Protein AF-A0A835LRR3-F1 (afdb_monomer_lite)

pLDDT: mean 77.36, std 17.39, range [24.78, 95.75]

Radius of gyration: 21.15 Å; chains: 1; bounding box: 46×36×64 Å

InterPro domains:
  IPR027443 Isopenicillin N synthase-like superfamily [G3DSA:2.60.120.330] (25-99)
  IPR027443 Isopenicillin N synthase-like superfamily [G3DSA:2.60.120.330] (100-207)
  IPR044861 Isopenicillin N synthase-like, Fe(2+) 2OG dioxygenase domain [PF03171] (171-201)

Structure (mmCIF, N/CA/C/O backbone):
data_AF-A0A835LRR3-F1
#
_entry.id   AF-A0A835LRR3-F1
#
loop_
_atom_site.group_PDB
_atom_site.id
_atom_site.type_symbol
_atom_site.label_atom_id
_atom_site.label_alt_id
_atom_site.label_comp_id
_atom_site.label_asym_id
_atom_site.label_entity_id
_atom_site.label_seq_id
_atom_site.pdbx_PDB_ins_code
_atom_site.Cartn_x
_atom_site.Cartn_y
_atom_site.Cartn_z
_atom_site.occupancy
_atom_site.B_iso_or_equiv
_atom_site.auth_seq_id
_atom_site.auth_comp_id
_atom_site.auth_asym_id
_atom_site.auth_atom_id
_atom_site.pdbx_PDB_model_num
ATOM 1 N N . MET A 1 1 ? -2.389 -13.233 -34.057 1.00 35.94 1 MET A N 1
ATOM 2 C CA . MET A 1 1 ? -1.226 -13.052 -34.948 1.00 35.94 1 MET A CA 1
ATOM 3 C C . MET A 1 1 ? -1.265 -11.624 -35.459 1.00 35.94 1 MET A C 1
ATOM 5 O O . MET A 1 1 ? -1.936 -11.348 -36.441 1.00 35.94 1 MET A O 1
ATOM 9 N N . VAL A 1 2 ? -0.644 -10.709 -34.718 1.00 24.78 2 VAL A N 1
ATOM 10 C CA . VAL A 1 2 ? -0.430 -9.319 -35.130 1.00 24.78 2 VAL A CA 1
ATOM 11 C C . VAL A 1 2 ? 0.984 -8.958 -34.696 1.00 24.78 2 VAL A C 1
ATOM 13 O O . VAL A 1 2 ? 1.462 -9.397 -33.654 1.00 24.78 2 VAL A O 1
ATOM 16 N N . ILE A 1 3 ? 1.644 -8.283 -35.618 1.00 30.12 3 ILE A N 1
ATOM 17 C CA . ILE A 1 3 ? 3.077 -8.191 -35.837 1.00 30.12 3 ILE A CA 1
ATOM 18 C C . ILE A 1 3 ? 3.743 -7.306 -34.779 1.00 30.12 3 ILE A C 1
ATOM 20 O O . ILE A 1 3 ? 3.240 -6.238 -34.438 1.00 30.12 3 ILE A O 1
ATOM 24 N N . THR A 1 4 ? 4.892 -7.773 -34.298 1.00 35.00 4 THR A N 1
ATOM 25 C CA . THR A 1 4 ? 5.870 -7.044 -33.487 1.00 35.00 4 THR A CA 1
ATOM 26 C C . THR A 1 4 ? 6.201 -5.690 -34.115 1.00 35.00 4 THR A C 1
ATOM 28 O O . THR A 1 4 ? 6.709 -5.638 -35.235 1.00 35.00 4 THR A O 1
ATOM 31 N N . LYS A 1 5 ? 5.974 -4.598 -33.384 1.00 32.81 5 LYS A N 1
ATOM 32 C CA . LYS A 1 5 ? 6.766 -3.378 -33.557 1.00 32.81 5 LYS A CA 1
ATOM 33 C C . LYS A 1 5 ? 7.745 -3.316 -32.396 1.00 32.81 5 LYS A C 1
ATOM 35 O O . LYS A 1 5 ? 7.329 -3.402 -31.244 1.00 32.81 5 LYS A O 1
ATOM 40 N N . GLU A 1 6 ? 9.027 -3.255 -32.737 1.00 32.97 6 GLU A N 1
ATOM 41 C CA . GLU A 1 6 ? 10.126 -3.015 -31.808 1.00 32.97 6 GLU A CA 1
ATOM 42 C C . GLU A 1 6 ? 9.782 -1.852 -30.879 1.00 32.97 6 GLU A C 1
ATOM 44 O O . GLU A 1 6 ? 9.379 -0.774 -31.325 1.00 32.97 6 GLU A O 1
ATOM 49 N N . ALA A 1 7 ? 9.943 -2.089 -29.579 1.00 38.28 7 ALA A N 1
ATOM 50 C CA . ALA A 1 7 ? 10.005 -1.015 -28.612 1.00 38.28 7 ALA A CA 1
ATOM 51 C C . ALA A 1 7 ? 11.241 -0.174 -28.947 1.00 38.28 7 ALA A C 1
ATOM 53 O O . ALA A 1 7 ? 12.363 -0.682 -28.960 1.00 38.28 7 ALA A O 1
ATOM 54 N N . ALA A 1 8 ? 11.027 1.102 -29.259 1.00 39.34 8 ALA A N 1
ATOM 55 C CA . ALA A 1 8 ? 12.116 2.046 -29.417 1.00 39.34 8 ALA A CA 1
ATOM 56 C C . ALA A 1 8 ? 12.855 2.154 -28.077 1.00 39.34 8 ALA A C 1
ATOM 58 O O . ALA A 1 8 ? 12.292 2.606 -27.081 1.00 39.34 8 ALA A O 1
ATOM 59 N N . VAL A 1 9 ? 14.109 1.710 -28.062 1.00 41.62 9 VAL A N 1
ATOM 60 C CA . VAL A 1 9 ? 15.047 1.937 -26.964 1.00 41.62 9 VAL A CA 1
ATOM 61 C C . VAL A 1 9 ? 15.521 3.389 -27.074 1.00 41.62 9 VAL A C 1
ATOM 63 O O . VAL A 1 9 ? 16.146 3.729 -28.081 1.00 41.62 9 VAL A O 1
ATOM 66 N N . PRO A 1 10 ? 15.272 4.269 -26.089 1.00 42.25 10 PRO A N 1
ATOM 67 C CA . PRO A 1 10 ? 15.870 5.595 -26.100 1.00 42.25 10 PRO A CA 1
ATOM 68 C C . PRO A 1 10 ? 17.352 5.452 -25.731 1.00 42.25 10 PRO A C 1
ATOM 70 O O . PRO A 1 10 ? 17.698 5.225 -24.572 1.00 42.25 10 PRO A O 1
ATOM 73 N N . SER A 1 11 ? 18.241 5.542 -26.722 1.00 43.22 11 SER A N 1
ATOM 74 C CA . SER A 1 11 ? 19.688 5.560 -26.505 1.00 43.22 11 SER A CA 1
ATOM 75 C C . SER A 1 11 ? 20.260 6.981 -26.533 1.00 43.22 11 SER A C 1
ATOM 77 O O . SER A 1 11 ? 20.087 7.712 -27.504 1.00 43.22 11 SER A O 1
ATOM 79 N N . SER A 1 12 ? 21.063 7.262 -25.502 1.00 49.53 12 SER A N 1
ATOM 80 C CA . SER A 1 12 ? 22.186 8.212 -25.396 1.00 49.53 12 SER A CA 1
ATOM 81 C C . SER A 1 12 ? 21.946 9.728 -25.236 1.00 49.53 12 SER A C 1
ATOM 83 O O . SER A 1 12 ? 21.494 10.418 -26.137 1.00 49.53 12 SER A O 1
ATOM 85 N N . ILE A 1 13 ? 22.402 10.206 -24.065 1.00 53.66 13 ILE A N 1
ATOM 86 C CA . ILE A 1 13 ? 23.134 11.452 -23.751 1.00 53.66 13 ILE A CA 1
ATOM 87 C C . ILE A 1 13 ? 22.668 12.728 -24.479 1.00 53.66 13 ILE A C 1
ATOM 89 O O . ILE A 1 13 ? 23.205 13.096 -25.518 1.00 53.66 13 ILE A O 1
ATOM 93 N N . SER A 1 14 ? 21.779 13.486 -23.829 1.00 37.78 14 SER A N 1
ATOM 94 C CA . SER A 1 14 ? 21.612 14.928 -24.056 1.00 37.78 14 SER A CA 1
ATOM 95 C C . SER A 1 14 ? 22.127 15.728 -22.851 1.00 37.78 14 SER A C 1
ATOM 97 O O . SER A 1 14 ? 22.005 15.298 -21.694 1.00 37.78 14 SER A O 1
ATOM 99 N N . SER A 1 15 ? 22.754 16.867 -23.152 1.00 41.09 15 SER A N 1
ATOM 100 C CA . SER A 1 15 ? 23.235 17.892 -22.219 1.00 41.09 15 SER A CA 1
ATOM 101 C C . SER A 1 15 ? 22.153 18.329 -21.220 1.00 41.09 15 SER A C 1
ATOM 103 O O . SER A 1 15 ? 20.962 18.213 -21.498 1.00 41.09 15 SER A O 1
ATOM 105 N N . GLU A 1 16 ? 22.557 18.880 -20.067 1.00 53.88 16 GLU A N 1
ATOM 106 C CA . GLU A 1 16 ? 21.665 19.363 -18.986 1.00 53.88 16 GLU A CA 1
ATOM 107 C C . GLU A 1 16 ? 20.551 20.339 -19.428 1.00 53.88 16 GLU A C 1
ATOM 109 O O . GLU A 1 16 ? 19.632 20.595 -18.657 1.00 53.88 16 GLU A O 1
ATOM 114 N N . SER A 1 17 ? 20.587 20.865 -20.655 1.00 52.88 17 SER A N 1
ATOM 115 C CA . SER A 1 17 ? 19.641 21.859 -21.166 1.00 52.88 17 SER A CA 1
ATOM 116 C C . SER A 1 17 ? 18.434 21.313 -21.942 1.00 52.88 17 SER A C 1
ATOM 118 O O . SER A 1 17 ? 17.608 22.125 -22.341 1.00 52.88 17 SER A O 1
ATOM 120 N N . ASP A 1 18 ? 18.315 19.999 -22.181 1.00 62.06 18 ASP A N 1
ATOM 121 C CA . ASP A 1 18 ? 17.236 19.439 -23.032 1.00 62.06 18 ASP A CA 1
ATOM 122 C C . ASP A 1 18 ? 16.525 18.211 -22.426 1.00 62.06 18 ASP A C 1
ATOM 124 O O . ASP A 1 18 ? 15.851 17.437 -23.101 1.00 62.06 18 ASP A O 1
ATOM 128 N N . TYR A 1 19 ? 16.690 17.977 -21.121 1.00 78.75 19 TYR A N 1
ATOM 129 C CA . TYR A 1 19 ? 15.954 16.913 -20.440 1.00 78.75 19 TYR A CA 1
ATOM 130 C C . TYR A 1 19 ? 14.537 17.377 -20.084 1.00 78.75 19 TYR A C 1
ATOM 132 O O . TYR A 1 19 ? 14.321 18.048 -19.070 1.00 78.75 19 TYR A O 1
ATOM 140 N N . ASN A 1 20 ? 13.555 16.973 -20.892 1.00 86.25 20 ASN A N 1
ATOM 141 C CA . ASN A 1 20 ? 12.147 17.209 -20.599 1.00 86.25 20 ASN A CA 1
ATOM 142 C C . ASN A 1 20 ? 11.521 16.027 -19.839 1.00 86.25 20 ASN A C 1
ATOM 144 O O . ASN A 1 20 ? 10.988 15.079 -20.416 1.00 86.25 20 ASN A O 1
ATOM 148 N N . ARG A 1 21 ? 11.540 16.116 -18.505 1.00 87.25 21 ARG A N 1
ATOM 149 C CA . ARG A 1 21 ? 10.944 15.107 -17.612 1.00 87.25 21 ARG A CA 1
ATOM 150 C C . ARG A 1 21 ? 9.467 14.819 -17.915 1.00 87.25 21 ARG A C 1
ATOM 152 O O . ARG A 1 21 ? 9.014 13.693 -17.715 1.00 87.25 21 ARG A O 1
ATOM 159 N N . VAL A 1 22 ? 8.706 15.839 -18.314 1.00 88.31 22 VAL A N 1
ATOM 160 C CA . VAL A 1 22 ? 7.261 15.713 -18.556 1.00 88.31 22 VAL A CA 1
ATOM 161 C C . VAL A 1 22 ? 7.007 14.846 -19.785 1.00 88.31 22 VAL A C 1
ATOM 163 O O . VAL A 1 22 ? 6.135 13.983 -19.751 1.00 88.31 22 VAL A O 1
ATOM 166 N N . GLU A 1 23 ? 7.798 15.031 -20.839 1.00 90.12 23 GLU A N 1
ATOM 167 C CA . GLU A 1 23 ? 7.714 14.215 -22.051 1.00 90.12 23 GLU A CA 1
ATOM 168 C C . GLU A 1 23 ? 8.121 12.763 -21.792 1.00 90.12 23 GLU A C 1
ATOM 170 O O . GLU A 1 23 ? 7.423 11.858 -22.240 1.00 90.12 23 GLU A O 1
ATOM 175 N N . GLU A 1 24 ? 9.182 12.523 -21.011 1.00 90.50 24 GLU A N 1
ATOM 176 C CA . GLU A 1 24 ? 9.606 11.160 -20.657 1.00 90.50 24 GLU A CA 1
ATOM 177 C C . GLU A 1 24 ? 8.526 10.419 -19.845 1.00 90.50 24 GLU A C 1
ATOM 179 O O . GLU A 1 24 ? 8.185 9.279 -20.163 1.00 90.50 24 GLU A O 1
ATOM 184 N N . LEU A 1 25 ? 7.926 11.079 -18.843 1.00 87.81 25 LEU A N 1
ATOM 185 C CA . LEU A 1 25 ? 6.810 10.514 -18.071 1.00 87.81 25 LEU A CA 1
ATOM 186 C C . LEU A 1 25 ? 5.602 10.206 -18.951 1.00 87.81 25 LEU A C 1
ATOM 188 O O . LEU A 1 25 ? 4.969 9.165 -18.785 1.00 87.81 25 LEU A O 1
ATOM 192 N N . LYS A 1 26 ? 5.280 11.116 -19.872 1.00 90.38 26 LYS A N 1
ATOM 193 C CA . LYS A 1 26 ? 4.165 10.947 -20.797 1.00 90.38 26 LYS A CA 1
ATOM 194 C C . LYS A 1 26 ? 4.400 9.752 -21.721 1.00 90.38 26 LYS A C 1
ATOM 196 O O . LYS A 1 26 ? 3.525 8.902 -21.825 1.00 90.38 26 LYS A O 1
ATOM 201 N N . ALA A 1 27 ? 5.586 9.645 -22.320 1.00 91.00 27 ALA A N 1
ATOM 202 C CA . ALA A 1 27 ? 5.947 8.520 -23.180 1.00 91.00 27 ALA A CA 1
ATOM 203 C C . ALA A 1 27 ? 5.905 7.181 -22.423 1.00 91.00 27 ALA A C 1
ATOM 205 O O . ALA A 1 27 ? 5.423 6.177 -22.948 1.00 91.00 27 ALA A O 1
ATOM 206 N N . PHE A 1 28 ? 6.369 7.166 -21.171 1.00 91.56 28 PHE A N 1
ATOM 207 C CA . PHE A 1 28 ? 6.297 5.986 -20.314 1.00 91.56 28 PHE A CA 1
ATOM 208 C C . PHE A 1 28 ? 4.855 5.579 -19.992 1.00 91.56 28 PHE A C 1
ATOM 210 O O . PHE A 1 28 ? 4.515 4.399 -20.110 1.00 91.56 28 PHE A O 1
ATOM 217 N N . ASP A 1 29 ? 4.000 6.537 -19.619 1.00 88.25 29 ASP A N 1
ATOM 218 C CA . ASP A 1 29 ? 2.590 6.256 -19.351 1.00 88.25 29 ASP A CA 1
ATOM 219 C C . ASP A 1 29 ? 1.864 5.765 -20.611 1.00 88.25 29 ASP A C 1
ATOM 221 O O . ASP A 1 29 ? 1.133 4.778 -20.548 1.00 88.25 29 ASP A O 1
ATOM 225 N N . GLU A 1 30 ? 2.108 6.383 -21.769 1.00 92.00 30 GLU A N 1
ATOM 226 C CA . GLU A 1 30 ? 1.513 5.991 -23.055 1.00 92.00 30 GLU A CA 1
ATOM 227 C C . GLU A 1 30 ? 1.915 4.576 -23.493 1.00 92.00 30 GLU A C 1
ATOM 229 O O . GLU A 1 30 ? 1.103 3.865 -24.084 1.00 92.00 30 GLU A O 1
ATOM 234 N N . AL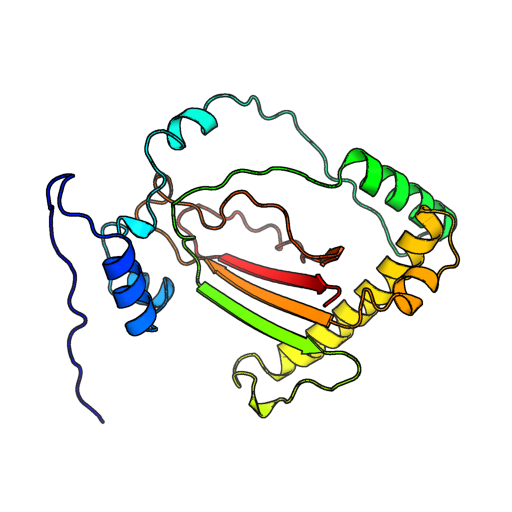A A 1 31 ? 3.129 4.128 -23.160 1.00 91.69 31 ALA A N 1
ATOM 235 C CA . ALA A 1 31 ? 3.585 2.775 -23.469 1.00 91.69 31 ALA A CA 1
ATOM 236 C C . ALA A 1 31 ? 2.827 1.686 -22.687 1.00 91.69 31 ALA A C 1
ATOM 238 O O . ALA A 1 31 ? 2.810 0.533 -23.119 1.00 91.69 31 ALA A O 1
ATOM 239 N N . LYS A 1 32 ? 2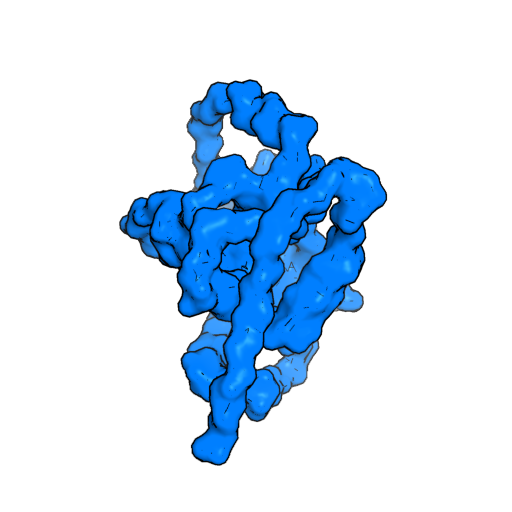.239 2.025 -21.526 1.00 89.31 32 LYS A N 1
ATOM 240 C CA . LYS A 1 32 ? 1.496 1.110 -20.630 1.00 89.31 32 LYS A CA 1
ATOM 241 C C . LYS A 1 32 ? 2.249 -0.183 -20.262 1.00 89.31 32 LYS A C 1
ATOM 243 O O . LYS A 1 32 ? 1.643 -1.161 -19.833 1.00 89.31 32 LYS A O 1
ATOM 248 N N . ALA A 1 33 ? 3.575 -0.184 -20.402 1.00 89.75 33 ALA A N 1
ATOM 249 C CA . ALA A 1 33 ? 4.428 -1.349 -20.181 1.00 89.75 33 ALA A CA 1
ATOM 250 C C . ALA A 1 33 ? 4.796 -1.546 -18.699 1.00 89.75 33 ALA A C 1
ATOM 252 O O . ALA A 1 33 ? 5.104 -2.661 -18.274 1.00 89.75 33 ALA A O 1
ATOM 253 N N . GLY A 1 34 ? 4.769 -0.463 -17.915 1.00 92.25 34 GLY A N 1
ATOM 254 C CA . GLY A 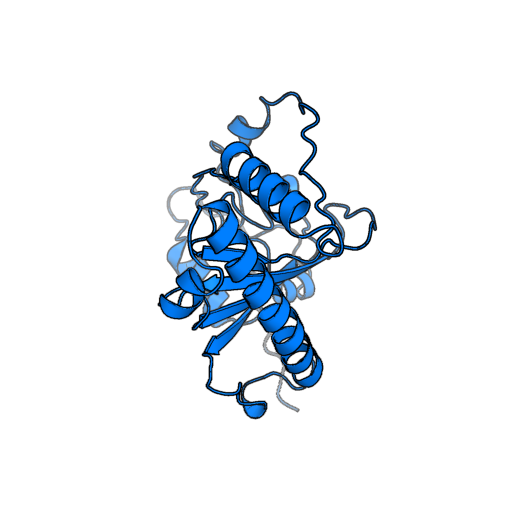1 34 ? 5.241 -0.458 -16.533 1.00 92.25 34 GLY A CA 1
ATOM 255 C C . GLY A 1 34 ? 6.756 -0.657 -16.415 1.00 92.25 34 GLY A C 1
ATOM 256 O O . GLY A 1 34 ? 7.479 -0.835 -17.397 1.00 92.25 34 GLY A O 1
ATOM 257 N N . VAL A 1 35 ? 7.252 -0.646 -15.182 1.00 93.12 35 VAL A N 1
ATOM 258 C CA . VAL A 1 35 ? 8.655 -0.907 -14.846 1.00 93.12 35 VAL A CA 1
ATOM 259 C C . VAL A 1 35 ? 9.022 -2.353 -15.177 1.00 93.12 35 VAL A C 1
ATOM 261 O O . VAL A 1 35 ? 10.119 -2.605 -15.672 1.00 93.12 35 VAL A O 1
ATOM 264 N N . LYS A 1 36 ? 8.110 -3.319 -14.988 1.00 92.38 36 LYS A N 1
ATOM 265 C CA . LYS A 1 36 ? 8.348 -4.704 -15.416 1.00 92.38 36 LYS A CA 1
ATOM 266 C C . LYS A 1 36 ? 8.576 -4.804 -16.923 1.00 92.38 36 LYS A C 1
ATOM 268 O O . LYS A 1 36 ? 9.495 -5.508 -17.325 1.00 92.38 36 LYS A O 1
ATOM 273 N N . GLY A 1 37 ? 7.810 -4.078 -17.737 1.00 92.62 37 GLY A N 1
ATOM 274 C CA . GLY A 1 37 ? 8.027 -4.035 -19.182 1.00 92.62 37 GLY A CA 1
ATOM 275 C C . GLY A 1 37 ? 9.393 -3.457 -19.566 1.00 92.62 37 GLY A C 1
ATOM 276 O O . GLY A 1 37 ? 10.043 -3.994 -20.458 1.00 92.62 37 GLY A O 1
ATOM 277 N N . LEU A 1 38 ? 9.872 -2.430 -18.850 1.00 92.44 38 LEU A N 1
ATOM 278 C CA . LEU A 1 38 ? 11.228 -1.884 -19.038 1.00 92.44 38 LEU A CA 1
ATOM 279 C C . LEU A 1 38 ? 12.327 -2.892 -18.677 1.00 92.44 38 LEU A C 1
ATOM 281 O O . LEU A 1 38 ? 13.358 -2.968 -19.341 1.00 92.44 38 LEU A O 1
ATOM 285 N N . VAL A 1 39 ? 12.128 -3.676 -17.618 1.00 91.38 39 VAL A N 1
ATOM 286 C CA . VAL A 1 39 ? 13.078 -4.736 -17.248 1.00 91.38 39 VAL A CA 1
ATOM 287 C C . VAL A 1 39 ? 13.071 -5.855 -18.289 1.00 91.38 39 VAL A C 1
ATOM 289 O O . VAL A 1 39 ? 14.132 -6.335 -18.682 1.00 91.38 39 VAL A O 1
ATOM 292 N N . ASP A 1 40 ? 11.893 -6.236 -18.781 1.00 92.44 40 ASP A N 1
ATOM 293 C CA . ASP A 1 40 ? 11.739 -7.289 -19.789 1.00 92.44 40 ASP A CA 1
ATOM 294 C C . ASP A 1 40 ? 12.335 -6.912 -21.150 1.00 92.44 40 ASP A C 1
ATOM 296 O O . ASP A 1 40 ? 12.724 -7.801 -21.906 1.00 92.44 40 ASP A O 1
ATOM 300 N N . SER A 1 41 ? 12.473 -5.616 -21.454 1.00 91.81 41 SER A N 1
ATOM 301 C CA . SER A 1 41 ? 13.188 -5.155 -22.650 1.00 91.81 41 SER A CA 1
ATOM 302 C C . SER A 1 41 ? 14.714 -5.263 -22.532 1.00 91.81 41 SER A C 1
ATOM 304 O O . SER A 1 41 ? 15.417 -4.930 -23.483 1.00 91.81 41 SER A O 1
ATOM 306 N N . GLY A 1 42 ? 15.242 -5.703 -21.384 1.00 91.19 42 GLY A N 1
ATOM 307 C CA . GLY A 1 42 ? 16.675 -5.911 -21.170 1.00 91.19 42 GLY A CA 1
ATOM 308 C C . GLY A 1 42 ? 17.468 -4.619 -20.980 1.00 91.19 42 GLY A C 1
ATOM 309 O O . GLY A 1 42 ? 18.607 -4.534 -21.440 1.00 91.19 42 GLY A O 1
ATOM 310 N N . LEU A 1 43 ? 16.878 -3.598 -20.344 1.00 88.81 43 LEU A N 1
ATOM 311 C CA . LEU A 1 43 ? 17.564 -2.319 -20.170 1.00 88.81 43 LEU A CA 1
ATOM 312 C C . LEU A 1 43 ? 18.838 -2.455 -19.320 1.00 88.81 43 LEU A C 1
ATOM 314 O O . LEU A 1 43 ? 18.843 -3.107 -18.277 1.00 88.81 43 LEU A O 1
ATOM 318 N N . ALA A 1 44 ? 19.912 -1.804 -19.768 1.00 87.81 44 ALA A N 1
ATOM 319 C CA . ALA A 1 44 ? 21.186 -1.782 -19.052 1.00 87.81 44 ALA A CA 1
ATOM 320 C C . ALA A 1 44 ? 21.263 -0.655 -18.010 1.00 87.81 44 ALA A C 1
ATOM 322 O O . ALA A 1 44 ? 21.862 -0.856 -16.961 1.00 87.81 44 ALA A O 1
ATOM 323 N N . ASN A 1 45 ? 20.644 0.498 -18.293 1.00 91.88 45 ASN A N 1
ATOM 324 C CA . ASN A 1 45 ? 20.652 1.677 -17.421 1.00 91.88 45 ASN A CA 1
ATOM 325 C C . ASN A 1 45 ? 19.228 2.190 -17.209 1.00 91.88 45 ASN A C 1
ATOM 327 O O . ASN A 1 45 ? 18.430 2.156 -18.147 1.00 91.88 45 ASN A O 1
ATOM 331 N N . ILE A 1 46 ? 18.919 2.701 -16.019 1.00 91.88 46 ILE A N 1
ATOM 332 C CA . ILE A 1 46 ? 17.593 3.221 -15.685 1.00 91.88 46 ILE A CA 1
ATOM 333 C C . ILE A 1 46 ? 17.321 4.586 -16.347 1.00 91.88 46 ILE A C 1
ATOM 335 O O . ILE A 1 46 ? 18.219 5.425 -16.440 1.00 91.88 46 ILE A O 1
ATOM 339 N N . PRO A 1 47 ? 16.078 4.858 -16.794 1.00 92.19 47 PRO A N 1
ATOM 340 C CA . PRO A 1 47 ? 15.680 6.176 -17.283 1.00 92.19 47 PRO A CA 1
ATOM 341 C C . PRO A 1 47 ? 15.878 7.280 -16.238 1.00 92.19 47 PRO A C 1
ATOM 343 O O . PRO A 1 47 ? 15.671 7.061 -15.038 1.00 92.19 47 PRO A O 1
ATOM 346 N N . LYS A 1 48 ? 16.201 8.497 -16.698 1.00 91.69 48 LYS A N 1
ATOM 347 C CA . LYS A 1 48 ? 16.514 9.645 -15.826 1.00 91.69 48 LYS A CA 1
ATOM 348 C C . LYS A 1 48 ? 15.359 9.985 -14.881 1.00 91.69 48 LYS A C 1
ATOM 350 O O . LYS A 1 48 ? 15.605 10.413 -13.756 1.00 91.69 48 LYS A O 1
ATOM 355 N N . MET A 1 49 ? 14.108 9.754 -15.285 1.00 91.12 49 MET A N 1
ATOM 356 C CA . MET A 1 49 ? 12.940 9.940 -14.420 1.00 91.12 49 MET A CA 1
ATOM 357 C C . MET A 1 49 ? 12.940 9.122 -13.124 1.00 91.12 49 MET A C 1
ATOM 359 O O . MET A 1 49 ? 12.265 9.533 -12.180 1.00 91.12 49 MET A O 1
ATOM 363 N N . PHE A 1 50 ? 13.654 7.995 -13.063 1.00 90.56 50 PHE A N 1
ATOM 364 C CA . PHE A 1 50 ? 13.753 7.144 -11.870 1.00 90.56 50 PHE A CA 1
ATOM 365 C C . PHE A 1 50 ? 14.995 7.433 -11.021 1.00 90.56 50 PHE A C 1
ATOM 367 O O . PHE A 1 50 ? 15.129 6.865 -9.935 1.00 90.56 50 PHE A O 1
ATOM 374 N N . MET A 1 51 ? 15.898 8.294 -11.501 1.00 90.69 51 MET A N 1
ATOM 375 C CA . MET A 1 51 ? 17.139 8.610 -10.805 1.00 90.69 51 MET A CA 1
ATOM 376 C C . MET A 1 51 ? 16.895 9.600 -9.663 1.00 90.69 51 MET A C 1
ATOM 378 O O . MET A 1 51 ? 16.296 10.660 -9.860 1.00 90.69 51 MET A O 1
ATOM 382 N N . ILE A 1 52 ? 17.400 9.275 -8.473 1.00 87.06 52 ILE A N 1
ATOM 383 C CA . ILE A 1 52 ? 17.418 10.169 -7.315 1.00 87.06 52 ILE A CA 1
ATOM 384 C C . ILE A 1 52 ? 18.325 11.368 -7.642 1.00 87.06 52 ILE A C 1
ATOM 386 O O . ILE A 1 52 ? 19.490 11.173 -8.002 1.00 87.06 52 ILE A O 1
ATOM 390 N N . PRO A 1 53 ? 17.840 12.613 -7.498 1.00 82.69 53 PRO A N 1
ATOM 391 C CA . PRO A 1 53 ? 18.664 13.803 -7.669 1.00 82.69 53 PRO A CA 1
ATOM 392 C C . PRO A 1 53 ? 19.927 13.791 -6.788 1.00 82.69 53 PRO A C 1
ATOM 394 O O . PRO A 1 53 ? 19.897 13.415 -5.615 1.00 82.69 53 PRO A O 1
ATOM 397 N N . ALA A 1 54 ? 21.060 14.249 -7.329 1.00 79.62 54 ALA A N 1
ATOM 398 C CA . ALA A 1 54 ? 22.365 14.157 -6.660 1.00 79.62 54 ALA A CA 1
ATOM 399 C C . ALA A 1 54 ? 22.451 14.898 -5.306 1.00 79.62 54 ALA A C 1
ATOM 401 O O . ALA A 1 54 ? 23.283 14.566 -4.460 1.00 79.62 54 ALA A O 1
ATOM 402 N N . ASN A 1 55 ? 21.603 15.904 -5.085 1.00 71.75 55 ASN A N 1
ATOM 403 C CA . ASN A 1 55 ? 21.463 16.612 -3.810 1.00 71.75 55 ASN A CA 1
ATOM 404 C C . ASN A 1 55 ? 20.757 15.770 -2.728 1.00 71.75 55 ASN A C 1
ATOM 406 O O . ASN A 1 55 ? 21.057 15.948 -1.549 1.00 71.75 55 ASN A O 1
ATOM 410 N N . GLU A 1 56 ? 19.875 14.843 -3.106 1.00 72.56 56 GLU A N 1
ATOM 411 C CA . GLU A 1 56 ? 19.169 13.938 -2.187 1.00 72.56 56 GLU A CA 1
ATOM 412 C C . GLU A 1 56 ? 20.038 12.732 -1.789 1.00 72.56 56 GLU A C 1
ATOM 414 O O . GLU A 1 56 ? 19.983 12.281 -0.644 1.00 72.56 56 GLU A O 1
ATOM 419 N N . LEU A 1 57 ? 20.913 12.257 -2.686 1.00 67.06 57 LEU A N 1
ATOM 420 C CA . LEU A 1 57 ? 21.849 11.157 -2.399 1.00 67.06 57 LEU A CA 1
ATOM 421 C C . LEU A 1 57 ? 22.783 11.458 -1.210 1.00 67.06 57 LEU A C 1
ATOM 423 O O . LEU A 1 57 ? 23.136 10.553 -0.456 1.00 67.06 57 LEU A O 1
ATOM 427 N N . LYS A 1 58 ? 23.144 12.732 -1.001 1.00 57.41 58 LYS A N 1
ATOM 428 C CA . LYS A 1 58 ? 24.055 13.177 0.072 1.00 57.41 58 LYS A CA 1
ATOM 429 C C . LYS A 1 58 ? 23.420 13.194 1.467 1.00 57.41 58 LYS A C 1
ATOM 431 O O . LYS A 1 58 ? 24.147 13.190 2.449 1.00 57.41 58 LYS A O 1
ATOM 436 N N . GLN A 1 59 ? 22.090 13.203 1.576 1.00 54.19 59 GLN A N 1
ATOM 437 C CA . GLN A 1 59 ? 21.397 13.230 2.873 1.00 54.19 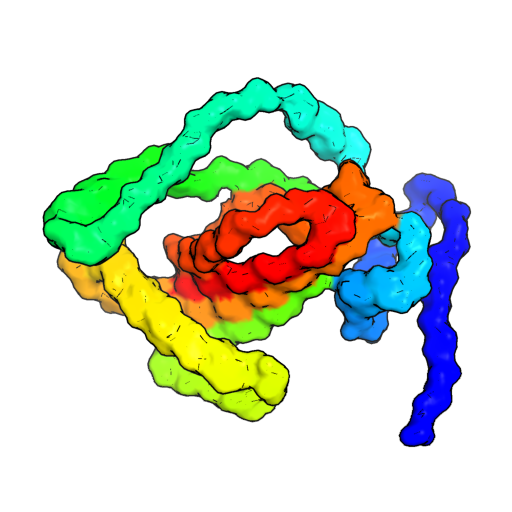59 GLN A CA 1
ATOM 438 C C . GLN A 1 59 ? 21.257 11.839 3.515 1.00 54.19 59 GLN A C 1
ATOM 440 O O . GLN A 1 59 ? 20.900 11.738 4.684 1.00 54.19 59 GLN A O 1
ATOM 445 N N . ASN A 1 60 ? 21.534 10.760 2.773 1.00 49.91 60 ASN A N 1
ATOM 446 C CA . ASN A 1 60 ? 21.385 9.385 3.262 1.00 49.91 60 ASN A CA 1
ATOM 447 C C . ASN A 1 60 ? 22.649 8.826 3.952 1.00 49.91 60 ASN A C 1
ATOM 449 O O . ASN A 1 60 ? 22.604 7.700 4.444 1.00 49.91 60 ASN A O 1
ATOM 453 N N . SER A 1 61 ? 23.768 9.566 3.996 1.00 47.53 61 SER A N 1
ATOM 454 C CA . SER A 1 61 ? 25.021 9.103 4.622 1.00 47.53 61 SER A CA 1
ATOM 455 C C . SER A 1 61 ? 25.128 9.387 6.124 1.00 47.53 61 SER A C 1
ATOM 457 O O . SER A 1 61 ? 25.945 8.759 6.793 1.00 47.53 61 SER A O 1
ATOM 459 N N . ASP A 1 62 ? 24.287 10.269 6.669 1.00 43.88 62 ASP A N 1
ATOM 460 C CA . ASP A 1 62 ? 24.332 10.672 8.079 1.00 43.88 62 ASP A CA 1
ATOM 461 C C . ASP A 1 62 ? 23.190 10.034 8.880 1.00 43.88 62 ASP A C 1
ATOM 463 O O . ASP A 1 62 ? 22.247 10.693 9.310 1.00 43.88 62 ASP A O 1
ATOM 467 N N . SER A 1 63 ? 23.263 8.724 9.121 1.00 50.44 63 SER A N 1
ATOM 468 C CA . SER A 1 63 ? 22.483 8.122 10.206 1.00 50.44 63 SER A CA 1
ATOM 469 C C . SER A 1 63 ? 23.134 6.844 10.723 1.00 50.44 63 SER A C 1
ATOM 471 O O . SER A 1 63 ? 23.134 5.814 10.048 1.00 50.44 63 SER A O 1
ATOM 473 N N . ASN A 1 64 ? 23.643 6.890 11.957 1.00 49.97 64 ASN A N 1
ATOM 474 C CA . ASN A 1 64 ? 23.862 5.681 12.749 1.00 49.97 64 ASN A CA 1
ATOM 475 C C . ASN A 1 64 ? 22.516 4.943 12.866 1.00 49.97 64 ASN A C 1
ATOM 477 O O . ASN A 1 64 ? 21.539 5.572 13.279 1.00 49.97 64 ASN A O 1
ATOM 481 N N . PRO A 1 65 ? 22.421 3.640 12.547 1.00 52.22 65 PRO A N 1
ATOM 482 C CA . PRO A 1 65 ? 21.178 2.906 12.706 1.00 52.22 65 PRO A CA 1
ATOM 483 C C . PRO A 1 65 ? 20.961 2.654 14.199 1.00 52.22 65 PRO A C 1
ATOM 485 O O . PRO A 1 65 ? 21.361 1.630 14.751 1.00 52.22 65 PRO A O 1
ATOM 488 N N . THR A 1 66 ? 20.330 3.599 14.888 1.00 55.91 66 THR A N 1
ATOM 489 C CA . THR A 1 66 ? 19.723 3.312 16.183 1.00 55.91 66 THR A CA 1
ATOM 490 C C . THR A 1 66 ? 18.684 2.220 15.955 1.00 55.91 66 THR A C 1
ATOM 492 O O . THR A 1 66 ? 17.798 2.334 15.107 1.00 55.91 66 THR A O 1
ATOM 495 N N . ARG A 1 67 ? 18.845 1.099 16.660 1.00 54.81 67 ARG A N 1
ATOM 496 C CA . ARG A 1 67 ? 18.006 -0.092 16.523 1.00 54.81 67 ARG A CA 1
ATOM 497 C C . ARG A 1 67 ? 16.612 0.201 17.080 1.00 54.81 67 ARG A C 1
ATOM 499 O O . ARG A 1 67 ? 16.337 -0.041 18.251 1.00 54.81 67 ARG A O 1
ATOM 506 N N . PHE A 1 68 ? 15.746 0.762 16.247 1.00 63.28 68 PHE A N 1
ATOM 507 C CA . PHE A 1 68 ? 14.355 1.023 16.589 1.00 63.28 68 PHE A CA 1
ATOM 508 C C . PHE A 1 68 ? 13.525 -0.250 16.404 1.00 63.28 68 PHE A C 1
ATOM 510 O O . PHE A 1 68 ? 13.522 -0.853 15.331 1.00 63.28 68 PHE A O 1
ATOM 517 N N . HIS A 1 69 ? 12.830 -0.667 17.461 1.00 68.38 69 HIS A N 1
ATOM 518 C CA . HIS A 1 69 ? 11.918 -1.806 17.433 1.00 68.38 69 HIS A CA 1
ATOM 519 C C . HIS A 1 69 ? 10.476 -1.301 17.355 1.00 68.38 69 HIS A C 1
ATOM 521 O O . HIS A 1 69 ? 9.979 -0.712 18.311 1.00 68.38 69 HIS A O 1
ATOM 527 N N . ILE A 1 70 ? 9.819 -1.541 16.217 1.00 75.81 70 ILE A N 1
ATOM 528 C CA . ILE A 1 70 ? 8.378 -1.310 16.055 1.00 75.81 70 ILE A CA 1
ATOM 529 C C . ILE A 1 70 ? 7.641 -2.244 17.032 1.00 75.81 70 ILE A C 1
ATOM 531 O O . ILE A 1 70 ? 7.980 -3.432 17.077 1.00 75.81 70 ILE A O 1
ATOM 535 N N . PRO A 1 71 ? 6.672 -1.743 17.819 1.00 78.94 71 PRO A N 1
ATOM 536 C CA . PRO A 1 71 ? 5.949 -2.566 18.779 1.00 78.94 71 PRO A CA 1
ATOM 537 C C . PRO A 1 71 ? 5.159 -3.672 18.072 1.00 78.94 71 PRO A C 1
ATOM 539 O O . PRO A 1 71 ? 4.498 -3.438 17.061 1.00 78.94 71 PRO A O 1
ATOM 542 N N . LEU A 1 72 ? 5.234 -4.885 18.620 1.00 82.69 72 LEU A N 1
ATOM 543 C CA . LEU A 1 72 ? 4.396 -6.014 18.226 1.00 82.69 72 LEU A CA 1
ATOM 544 C C . LEU A 1 72 ? 3.254 -6.112 19.235 1.00 82.69 72 LEU A C 1
ATOM 546 O O . LEU A 1 72 ? 3.514 -6.345 20.413 1.00 82.69 72 LEU A O 1
ATOM 550 N N . ILE A 1 73 ? 2.025 -5.918 18.764 1.00 85.25 73 ILE A N 1
ATOM 551 C CA . ILE A 1 73 ? 0.809 -5.966 19.582 1.00 85.25 73 ILE A CA 1
ATOM 552 C C . ILE A 1 73 ? 0.047 -7.234 19.211 1.00 85.25 73 ILE A C 1
ATOM 554 O O . ILE A 1 73 ? -0.254 -7.460 18.036 1.00 85.25 73 ILE A O 1
ATOM 558 N N . ASP A 1 74 ? -0.255 -8.061 20.207 1.00 86.88 74 ASP A N 1
ATOM 559 C CA . ASP A 1 74 ? -1.096 -9.241 20.026 1.00 86.88 74 ASP A CA 1
ATOM 560 C C . ASP A 1 74 ? -2.573 -8.859 20.161 1.00 86.88 74 ASP A C 1
ATOM 562 O O . ASP A 1 74 ? -3.083 -8.664 21.263 1.00 86.88 74 ASP A O 1
ATOM 566 N N . LEU A 1 75 ? -3.268 -8.771 19.026 1.00 86.88 75 LEU A N 1
ATOM 567 C CA . LEU A 1 75 ? -4.683 -8.396 18.973 1.00 86.88 75 LEU A CA 1
ATOM 568 C C . LEU A 1 75 ? -5.627 -9.448 19.584 1.00 86.88 75 LEU A C 1
ATOM 570 O O . LEU A 1 75 ? -6.809 -9.160 19.749 1.00 86.88 75 LEU A O 1
ATOM 574 N N . GLN A 1 76 ? -5.142 -10.654 19.907 1.00 85.94 76 GLN A N 1
ATOM 575 C CA . GLN A 1 76 ? -5.946 -11.715 20.531 1.00 85.94 76 GLN A CA 1
ATOM 576 C C . GLN A 1 76 ? -5.902 -11.686 22.068 1.00 85.94 76 GLN A C 1
ATOM 578 O O . GLN A 1 76 ? -6.558 -12.502 22.717 1.00 85.94 76 GLN A O 1
ATOM 583 N N . GLY A 1 77 ? -5.122 -10.774 22.656 1.00 83.00 77 GLY A N 1
ATOM 584 C CA . GLY A 1 77 ? -4.974 -10.639 24.102 1.00 83.00 77 GLY A CA 1
ATOM 585 C C . GLY A 1 77 ? -6.173 -9.996 24.811 1.00 83.00 77 GLY A C 1
ATOM 586 O O . GLY A 1 77 ? -7.226 -9.735 24.233 1.00 83.00 77 GLY A O 1
ATOM 587 N N . ASP A 1 78 ? -5.993 -9.712 26.104 1.00 92.19 78 ASP A N 1
ATOM 588 C CA . ASP A 1 78 ? -6.967 -8.953 26.895 1.00 92.19 78 ASP A CA 1
ATOM 589 C C . ASP A 1 78 ? -7.241 -7.580 26.257 1.00 92.19 78 ASP A C 1
ATOM 591 O O . ASP A 1 78 ? -6.314 -6.796 26.042 1.00 92.19 78 ASP A O 1
ATOM 595 N N . ARG A 1 79 ? -8.515 -7.275 25.973 1.00 92.56 79 ARG A N 1
ATOM 596 C CA . ARG A 1 79 ? -8.902 -6.077 25.208 1.00 92.56 79 ARG A CA 1
ATOM 597 C C . ARG A 1 79 ? -8.376 -4.791 25.838 1.00 92.56 79 ARG A C 1
ATOM 599 O O . ARG A 1 79 ? -7.881 -3.932 25.118 1.00 92.56 79 ARG A O 1
ATOM 606 N N . LYS A 1 80 ? -8.450 -4.664 27.167 1.00 92.00 80 LYS A N 1
ATOM 607 C CA . LYS A 1 80 ? -7.989 -3.459 27.866 1.00 92.00 80 LYS A CA 1
ATOM 608 C C . LYS A 1 80 ? -6.489 -3.259 27.661 1.00 92.00 80 LYS A C 1
ATOM 610 O O . LYS A 1 80 ? -6.060 -2.167 27.303 1.00 92.00 80 LYS A O 1
ATOM 615 N N . LYS A 1 81 ? -5.709 -4.332 27.811 1.00 91.88 81 LYS A N 1
ATOM 616 C CA . LYS A 1 81 ? -4.270 -4.312 27.536 1.00 91.88 81 LYS A CA 1
ATOM 617 C C . LYS A 1 81 ? -3.962 -3.950 26.076 1.00 91.88 81 LYS A C 1
ATOM 619 O O . LYS A 1 81 ? -3.080 -3.132 25.837 1.00 91.88 81 LYS A O 1
ATOM 624 N N . VAL A 1 82 ? -4.691 -4.518 25.114 1.00 89.94 82 VAL A N 1
ATOM 625 C CA . VAL A 1 82 ? -4.517 -4.214 23.680 1.00 89.94 82 VAL A CA 1
ATOM 626 C C . VAL A 1 82 ? -4.789 -2.737 23.387 1.00 89.94 82 VAL A C 1
ATOM 628 O O . VAL A 1 82 ? -4.010 -2.098 22.683 1.00 89.94 82 VAL A O 1
ATOM 631 N N . VAL A 1 83 ? -5.862 -2.178 23.951 1.00 91.38 83 VAL A N 1
ATOM 632 C CA . VAL A 1 83 ? -6.206 -0.754 23.818 1.00 91.38 83 VAL A CA 1
ATOM 633 C C . VAL A 1 83 ? -5.094 0.139 24.376 1.00 91.38 83 VAL A C 1
ATOM 635 O O . VAL A 1 83 ? -4.671 1.082 23.703 1.00 91.38 83 VAL A O 1
ATOM 638 N N . ASP A 1 84 ? -4.570 -0.185 25.562 1.00 91.00 84 ASP A N 1
ATOM 639 C CA . ASP A 1 84 ? -3.465 0.558 26.178 1.00 91.00 84 ASP A CA 1
ATOM 640 C C . ASP A 1 84 ? -2.187 0.501 25.314 1.00 91.00 84 ASP A C 1
ATOM 642 O O . ASP A 1 84 ? -1.520 1.519 25.107 1.00 91.00 84 ASP A O 1
ATOM 646 N N . GLU A 1 85 ? -1.858 -0.665 24.750 1.00 88.50 85 GLU A N 1
ATOM 647 C CA . GLU A 1 85 ? -0.708 -0.835 23.854 1.00 88.50 85 GLU A CA 1
ATOM 648 C C . GLU A 1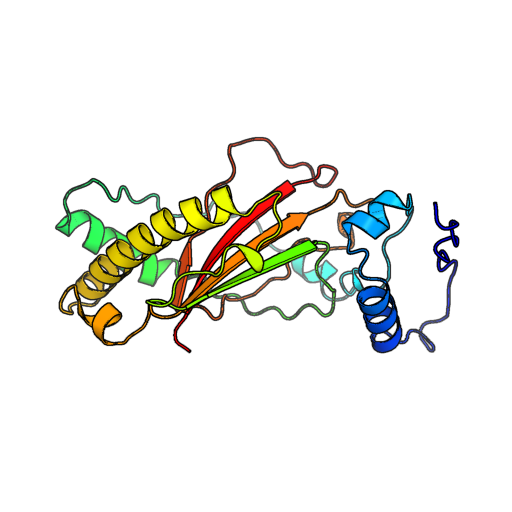 85 ? -0.871 -0.059 22.538 1.00 88.50 85 GLU A C 1
ATOM 650 O O . GLU A 1 85 ? 0.073 0.604 22.099 1.00 88.50 85 GLU A O 1
ATOM 655 N N . ILE A 1 86 ? -2.064 -0.082 21.930 1.00 87.62 86 ILE A N 1
ATOM 656 C CA . ILE A 1 86 ? -2.376 0.670 20.704 1.00 87.62 86 ILE A CA 1
ATOM 657 C C . ILE A 1 86 ? -2.261 2.174 20.941 1.00 87.62 86 ILE A C 1
ATOM 659 O O . ILE A 1 86 ? -1.707 2.883 20.094 1.00 87.62 86 ILE A O 1
ATOM 663 N N . LYS A 1 87 ? -2.733 2.664 22.091 1.00 89.69 87 LYS A N 1
ATOM 664 C CA . LYS A 1 87 ? -2.605 4.072 22.474 1.00 89.69 87 LYS A CA 1
ATOM 665 C C . LYS A 1 87 ? -1.140 4.503 22.506 1.00 89.69 87 LYS A C 1
ATOM 667 O O . LYS A 1 87 ? -0.747 5.420 21.786 1.00 89.69 87 LYS A O 1
ATOM 672 N N . VAL A 1 88 ? -0.321 3.791 23.284 1.00 87.88 88 VAL A N 1
ATOM 673 C CA . VAL A 1 88 ? 1.116 4.082 23.419 1.00 87.88 88 VAL A CA 1
ATOM 674 C C . VAL A 1 88 ? 1.824 3.969 22.069 1.00 87.88 88 VAL A C 1
ATOM 676 O O . VAL A 1 88 ? 2.698 4.780 21.755 1.00 87.88 88 VAL A O 1
ATOM 679 N N . ALA A 1 89 ? 1.456 2.975 21.256 1.00 86.00 89 ALA A N 1
ATOM 680 C CA . ALA A 1 89 ? 2.046 2.785 19.942 1.00 86.00 89 ALA A CA 1
ATOM 681 C C . ALA A 1 89 ? 1.741 3.959 18.999 1.00 86.00 89 ALA A C 1
ATOM 683 O O . ALA A 1 89 ? 2.651 4.474 18.352 1.00 86.00 89 ALA A O 1
ATOM 684 N N . SER A 1 90 ? 0.487 4.411 18.964 1.00 84.31 90 SER A N 1
ATOM 685 C CA . SER A 1 90 ? 0.033 5.493 18.084 1.00 84.31 90 SER A CA 1
ATOM 686 C C . SER A 1 90 ? 0.653 6.840 18.463 1.00 84.31 90 SER A C 1
ATOM 688 O O . SER A 1 90 ? 1.132 7.557 17.588 1.00 84.31 90 SER A O 1
ATOM 690 N N . GLU A 1 91 ? 0.728 7.155 19.761 1.00 83.31 91 GLU A N 1
ATOM 691 C CA . GLU A 1 91 ? 1.329 8.400 20.265 1.00 83.31 91 GLU A CA 1
ATOM 692 C C . GLU A 1 91 ? 2.844 8.468 20.017 1.00 83.31 91 GLU A C 1
ATOM 694 O O . GLU A 1 91 ? 3.385 9.530 19.712 1.00 83.31 91 GLU A O 1
ATOM 699 N N . LYS A 1 92 ? 3.544 7.336 20.163 1.00 82.56 92 LYS A N 1
ATOM 700 C CA . LYS A 1 92 ? 5.012 7.294 20.121 1.00 82.56 92 LYS A CA 1
ATOM 701 C C . LYS A 1 92 ? 5.583 7.016 18.732 1.00 82.56 92 LYS A C 1
ATOM 703 O O . LYS A 1 92 ? 6.707 7.433 18.454 1.00 82.56 92 LYS A O 1
ATOM 708 N N . TRP A 1 93 ? 4.853 6.281 17.893 1.00 77.50 93 TRP A N 1
ATOM 709 C CA . TRP A 1 93 ? 5.366 5.752 16.628 1.00 77.50 93 TRP A CA 1
ATOM 710 C C . TRP A 1 93 ? 4.533 6.113 15.407 1.00 77.50 93 TRP A C 1
ATOM 712 O O . TRP A 1 93 ? 4.914 5.666 14.334 1.00 77.50 93 TRP A O 1
ATOM 722 N N . GLY A 1 94 ? 3.429 6.863 15.515 1.00 65.75 94 GLY A N 1
ATOM 723 C CA . GLY A 1 94 ? 2.701 7.353 14.338 1.00 65.75 94 GLY A CA 1
ATOM 724 C C . GLY A 1 94 ? 3.672 8.074 13.397 1.00 65.75 94 GLY A C 1
ATOM 725 O O . GLY A 1 94 ? 4.096 9.187 13.684 1.00 65.75 94 GLY A O 1
ATOM 726 N N . PHE A 1 95 ? 4.150 7.383 12.358 1.00 56.94 95 PHE A N 1
ATOM 727 C CA . PHE A 1 95 ? 5.357 7.776 11.634 1.00 56.94 95 PHE A CA 1
ATOM 728 C C . PHE A 1 95 ? 5.074 9.008 10.774 1.00 56.94 95 PHE A C 1
ATOM 730 O O . PHE A 1 95 ? 4.208 8.971 9.903 1.00 56.94 95 PHE A O 1
ATOM 737 N N . PHE A 1 96 ? 5.864 10.066 10.964 1.00 40.78 96 PHE A N 1
ATOM 738 C CA . PHE A 1 96 ? 5.843 11.253 10.115 1.00 40.78 96 PHE A CA 1
ATOM 739 C C . PHE A 1 96 ? 7.232 11.484 9.520 1.00 40.78 96 PHE A C 1
ATOM 741 O O . PHE A 1 96 ? 8.197 11.742 10.239 1.00 40.78 96 PHE A O 1
ATOM 748 N N . SER A 1 97 ? 7.333 11.412 8.192 1.00 37.31 97 SER A N 1
ATOM 749 C CA . SER A 1 97 ? 8.468 11.960 7.449 1.00 37.31 97 SER A CA 1
ATOM 750 C C . SER A 1 97 ? 7.972 12.553 6.134 1.00 37.31 97 SER A C 1
ATOM 752 O O . SER A 1 97 ? 7.507 11.814 5.267 1.00 37.31 97 SER A O 1
ATOM 754 N N . SER A 1 98 ? 8.093 13.869 5.964 1.00 40.94 98 SER A N 1
ATOM 755 C CA . SER A 1 98 ? 7.921 14.520 4.665 1.00 40.94 98 SER A CA 1
ATOM 756 C C . SER A 1 98 ? 9.271 14.564 3.949 1.00 40.94 98 SER A C 1
ATOM 758 O O . SER A 1 98 ? 10.245 15.127 4.445 1.00 40.94 98 SER A O 1
ATOM 760 N N . CYS A 1 99 ? 9.364 13.924 2.786 1.00 48.66 99 CYS A N 1
ATOM 761 C CA . CYS A 1 99 ? 10.495 14.098 1.881 1.00 48.66 99 CYS A CA 1
ATOM 762 C C . CYS A 1 99 ? 10.000 13.897 0.451 1.00 48.66 99 CYS A C 1
ATOM 764 O O . CYS A 1 99 ? 9.703 12.791 0.015 1.00 48.66 99 CYS A O 1
ATOM 766 N N . GLU A 1 100 ? 9.871 15.005 -0.264 1.00 56.66 100 GLU A N 1
ATOM 767 C CA . GLU A 1 100 ? 9.440 15.024 -1.653 1.00 56.66 100 GLU A CA 1
ATOM 768 C C . GLU A 1 100 ? 10.661 14.777 -2.540 1.00 56.66 100 GLU A C 1
ATOM 770 O O . GLU A 1 100 ? 11.450 15.684 -2.793 1.00 56.66 100 GLU A O 1
ATOM 775 N N . SER A 1 101 ? 10.848 13.534 -2.985 1.00 65.06 101 SER A N 1
ATOM 776 C CA . SER A 1 101 ? 11.814 13.246 -4.047 1.00 65.06 101 SER A CA 1
ATOM 777 C C . SER A 1 101 ? 11.179 13.511 -5.406 1.00 65.06 101 SER A C 1
ATOM 779 O O . SER A 1 101 ? 10.027 13.142 -5.647 1.00 65.06 101 SER A O 1
ATOM 781 N N . ARG A 1 102 ? 11.938 14.109 -6.330 1.00 77.44 102 ARG A N 1
ATOM 782 C CA . ARG A 1 102 ? 11.484 14.289 -7.724 1.00 77.44 102 ARG A CA 1
ATOM 783 C C . ARG A 1 102 ? 11.564 13.005 -8.556 1.00 77.44 102 ARG A C 1
ATOM 785 O O . ARG A 1 102 ? 11.005 12.981 -9.661 1.00 77.44 102 ARG A O 1
ATOM 792 N N . ALA A 1 103 ? 12.252 11.973 -8.061 1.00 83.75 103 ALA A N 1
ATOM 793 C CA . ALA A 1 103 ? 12.376 10.680 -8.724 1.00 83.75 103 ALA A CA 1
ATOM 794 C C . ALA A 1 103 ? 11.035 9.934 -8.733 1.00 83.75 103 ALA A C 1
ATOM 796 O O . ALA A 1 103 ? 10.306 9.911 -7.742 1.00 83.75 103 ALA A O 1
ATOM 797 N N . ALA A 1 104 ? 10.700 9.315 -9.865 1.00 87.56 104 ALA A N 1
ATOM 798 C CA . ALA A 1 104 ? 9.594 8.371 -9.923 1.00 87.56 104 ALA A CA 1
ATOM 799 C C . ALA A 1 104 ? 9.977 7.079 -9.180 1.00 87.56 104 ALA A C 1
ATOM 801 O O . ALA A 1 104 ? 11.151 6.724 -9.082 1.00 87.56 104 ALA A O 1
ATOM 802 N N . ASN A 1 105 ? 8.978 6.361 -8.677 1.00 89.56 105 ASN A N 1
ATOM 803 C CA . ASN A 1 105 ? 9.199 5.111 -7.959 1.00 89.56 105 ASN A CA 1
ATOM 804 C C . ASN A 1 105 ? 9.479 3.957 -8.926 1.00 89.56 105 ASN A C 1
ATOM 806 O O . ASN A 1 105 ? 8.681 3.716 -9.830 1.00 89.56 105 ASN A O 1
ATOM 810 N N . TRP A 1 106 ? 10.549 3.194 -8.692 1.00 92.50 106 TRP A N 1
ATOM 811 C CA . TRP A 1 106 ? 10.860 1.967 -9.432 1.00 92.50 106 TRP A CA 1
ATOM 812 C C . TRP A 1 106 ? 9.942 0.813 -8.998 1.00 92.50 106 TRP A C 1
ATOM 814 O O . TRP A 1 106 ? 10.336 -0.099 -8.263 1.00 92.50 106 TRP A O 1
ATOM 824 N N . ARG A 1 107 ? 8.668 0.889 -9.394 1.00 91.75 107 ARG A N 1
ATOM 825 C CA . ARG A 1 107 ? 7.640 -0.116 -9.106 1.00 91.75 107 ARG A CA 1
ATOM 826 C C . ARG A 1 107 ? 6.481 -0.050 -10.094 1.00 91.75 107 ARG A C 1
ATOM 828 O O . ARG A 1 107 ? 6.142 1.018 -10.593 1.00 91.75 107 ARG A O 1
ATOM 835 N N . ASP A 1 108 ? 5.799 -1.174 -10.240 1.00 91.00 108 ASP A N 1
ATOM 836 C CA . ASP A 1 108 ? 4.447 -1.241 -10.786 1.00 91.00 108 ASP A CA 1
ATOM 837 C C . ASP A 1 108 ? 3.434 -1.224 -9.645 1.00 91.00 108 ASP A C 1
ATOM 839 O O . ASP A 1 108 ? 3.692 -1.749 -8.557 1.00 91.00 108 ASP A O 1
ATOM 843 N N . THR A 1 109 ? 2.277 -0.606 -9.875 1.00 89.75 109 THR A N 1
ATOM 844 C CA . THR A 1 109 ? 1.210 -0.521 -8.874 1.00 89.75 109 THR A CA 1
ATOM 845 C C . THR A 1 109 ? -0.129 -0.873 -9.499 1.00 89.75 109 THR A C 1
ATOM 847 O O . THR A 1 109 ? -0.530 -0.265 -10.485 1.00 89.75 109 THR A O 1
ATOM 850 N N . LEU A 1 110 ? -0.816 -1.841 -8.898 1.00 88.75 110 LEU A N 1
ATOM 851 C CA . LEU A 1 110 ? -2.233 -2.087 -9.121 1.00 88.75 110 LEU A CA 1
ATOM 852 C C . LEU A 1 110 ? -3.005 -1.496 -7.944 1.00 88.75 110 LEU A C 1
ATOM 854 O O . LEU A 1 110 ? -2.752 -1.868 -6.797 1.00 88.75 110 LEU A O 1
ATOM 858 N N . THR A 1 111 ? -3.949 -0.616 -8.246 1.00 88.44 111 THR A N 1
ATOM 859 C CA . THR A 1 111 ? -4.829 0.009 -7.261 1.00 88.44 111 THR A CA 1
ATOM 860 C C . THR A 1 111 ? -6.249 -0.485 -7.482 1.00 88.44 111 THR A C 1
ATOM 862 O O . THR A 1 111 ? -6.728 -0.492 -8.613 1.00 88.44 111 THR A O 1
ATOM 865 N N . VAL A 1 112 ? -6.904 -0.909 -6.405 1.00 87.06 112 VAL A N 1
ATOM 866 C CA . VAL A 1 112 ? -8.312 -1.308 -6.394 1.00 87.06 112 VAL A CA 1
ATOM 867 C C . VAL A 1 112 ? -9.021 -0.471 -5.339 1.00 87.06 112 VAL A C 1
ATOM 869 O O . VAL A 1 112 ? -8.674 -0.527 -4.158 1.00 87.06 112 VAL A O 1
ATOM 872 N N . GLU A 1 113 ? -10.000 0.308 -5.780 1.00 85.75 113 GLU A N 1
ATOM 873 C CA . GLU A 1 113 ? -10.865 1.100 -4.911 1.00 85.75 113 GLU A CA 1
ATOM 874 C C . GLU 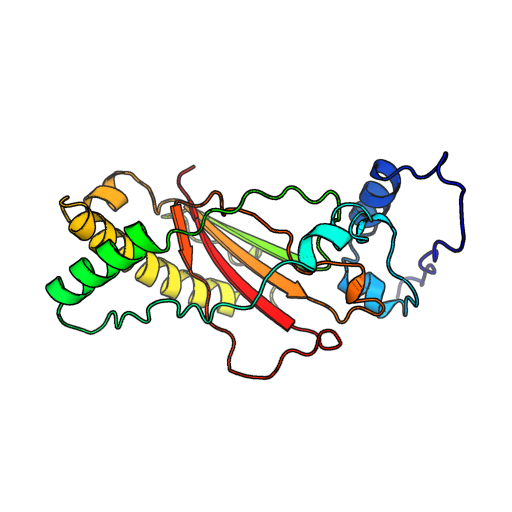A 1 113 ? -12.056 0.254 -4.470 1.00 85.75 113 GLU A C 1
ATOM 876 O O . GLU A 1 113 ? -12.746 -0.360 -5.280 1.00 85.75 113 GLU A O 1
ATOM 881 N N . ILE A 1 114 ? -12.269 0.195 -3.162 1.00 80.94 114 ILE A N 1
ATOM 882 C CA . ILE A 1 114 ? -13.298 -0.599 -2.507 1.00 80.94 114 ILE A CA 1
ATOM 883 C C . ILE A 1 114 ? -14.177 0.377 -1.730 1.00 80.94 114 ILE A C 1
ATOM 885 O O . ILE A 1 114 ? -13.755 0.939 -0.717 1.00 80.94 114 ILE A O 1
ATOM 889 N N . PHE A 1 115 ? -15.405 0.575 -2.194 1.00 79.25 115 PHE A N 1
ATOM 890 C CA . PHE A 1 115 ? -16.381 1.436 -1.532 1.00 79.25 115 PHE A CA 1
ATOM 891 C C . PHE A 1 115 ? -17.348 0.573 -0.738 1.00 79.25 115 PHE A C 1
ATOM 893 O O . PHE A 1 115 ? -18.129 -0.159 -1.323 1.00 79.25 115 PHE A O 1
ATOM 900 N N . THR A 1 116 ? -17.338 0.644 0.586 1.00 67.50 116 THR A N 1
ATOM 901 C CA . THR A 1 116 ? -18.337 -0.048 1.409 1.00 67.50 116 THR A CA 1
ATOM 902 C C . THR A 1 116 ? -19.585 0.832 1.569 1.00 67.50 116 THR A C 1
ATOM 904 O O . THR A 1 116 ? -19.458 2.051 1.652 1.00 67.50 116 THR A O 1
ATOM 907 N N . PRO A 1 117 ? -20.807 0.263 1.569 1.00 65.88 117 PRO A N 1
ATOM 908 C CA . PRO A 1 117 ? -21.144 -1.163 1.527 1.00 65.88 117 PRO A CA 1
ATOM 909 C C . PRO A 1 117 ? -21.254 -1.752 0.106 1.00 65.88 117 PRO A C 1
ATOM 911 O O . PRO A 1 117 ? -21.724 -2.882 -0.042 1.00 65.88 117 PRO A O 1
ATOM 914 N N . ALA A 1 118 ? -20.876 -1.013 -0.943 1.00 72.50 118 ALA A N 1
ATOM 915 C CA . ALA A 1 118 ? -20.978 -1.508 -2.310 1.00 72.50 118 ALA A CA 1
ATOM 916 C C . ALA A 1 118 ? -20.002 -2.683 -2.555 1.00 72.50 118 ALA A C 1
ATOM 918 O O . ALA A 1 118 ? -18.825 -2.634 -2.193 1.00 72.50 118 ALA A O 1
ATOM 919 N N . PRO A 1 119 ? -20.463 -3.790 -3.153 1.00 69.69 119 PRO A N 1
ATOM 920 C CA . PRO A 1 119 ? -19.566 -4.879 -3.497 1.00 69.69 119 PRO A CA 1
ATOM 921 C C . PRO A 1 119 ? -18.656 -4.461 -4.656 1.00 69.69 119 PRO A C 1
ATOM 923 O O . PRO A 1 119 ? -19.108 -3.835 -5.612 1.00 69.69 119 PRO A O 1
ATOM 926 N N . LEU A 1 120 ? -17.387 -4.868 -4.593 1.00 81.50 120 LEU A N 1
ATOM 927 C CA . LEU A 1 120 ? -16.489 -4.842 -5.749 1.00 81.50 120 LEU A CA 1
ATOM 928 C C . LEU A 1 120 ? -17.116 -5.621 -6.905 1.00 81.50 120 LEU A C 1
ATOM 930 O O . LEU A 1 120 ? -17.471 -6.787 -6.710 1.00 81.50 120 LEU A O 1
ATOM 934 N N . ASP A 1 121 ? -17.205 -5.019 -8.093 1.00 84.50 121 ASP A N 1
ATOM 935 C CA . ASP A 1 121 ? -17.579 -5.760 -9.297 1.00 84.50 121 ASP A CA 1
ATOM 936 C C . ASP A 1 121 ? -16.412 -6.683 -9.688 1.00 84.50 121 ASP A C 1
ATOM 938 O O . ASP A 1 121 ? -15.333 -6.208 -10.059 1.00 84.50 121 ASP A O 1
ATOM 942 N N . PRO A 1 122 ? -16.583 -8.019 -9.640 1.00 85.69 122 PRO A N 1
ATOM 943 C CA . PRO A 1 122 ? -15.517 -8.940 -10.009 1.00 85.69 122 PRO A CA 1
ATOM 944 C C . PRO A 1 122 ? -15.043 -8.751 -11.455 1.00 85.69 122 PRO A C 1
ATOM 946 O O . PRO A 1 122 ? -13.901 -9.088 -11.770 1.00 85.69 122 PRO A O 1
ATOM 949 N N . ASN A 1 123 ? -15.892 -8.228 -12.344 1.00 87.50 123 ASN A N 1
ATOM 950 C CA . ASN A 1 123 ? -15.555 -8.024 -13.751 1.00 87.50 123 ASN A CA 1
ATOM 951 C C . ASN A 1 123 ? -14.533 -6.902 -13.965 1.00 87.50 123 ASN A C 1
ATOM 953 O O . ASN A 1 123 ? -13.812 -6.943 -14.961 1.00 87.50 123 ASN A O 1
ATOM 957 N N . GLU A 1 124 ? -14.416 -5.967 -13.021 1.00 86.69 124 GLU A N 1
ATOM 958 C CA . GLU A 1 124 ? -13.408 -4.901 -13.046 1.00 86.69 124 GLU A CA 1
ATOM 959 C C . GLU A 1 124 ? -12.025 -5.395 -12.596 1.00 86.69 124 GLU A C 1
ATOM 961 O O . GLU A 1 124 ? -11.005 -4.759 -12.864 1.00 86.69 124 GLU A O 1
ATOM 966 N N . LEU A 1 125 ? -11.961 -6.568 -11.954 1.00 88.00 125 LEU A N 1
ATOM 967 C CA . LEU A 1 125 ? -10.711 -7.164 -11.497 1.00 88.00 125 LEU A CA 1
ATOM 968 C C . LEU A 1 125 ? -10.096 -8.101 -12.551 1.00 88.00 125 LEU A C 1
ATOM 970 O O . LEU A 1 125 ? -10.800 -8.946 -13.131 1.00 88.00 125 LEU A O 1
ATOM 974 N N . PRO A 1 126 ? -8.760 -8.057 -12.733 1.00 88.56 126 PRO A N 1
ATOM 975 C CA . PRO A 1 126 ? -8.051 -9.021 -13.562 1.00 88.56 126 PRO A CA 1
ATOM 976 C C . PRO A 1 126 ? -8.299 -10.453 -13.086 1.00 88.56 126 PRO A C 1
ATOM 978 O O . PRO A 1 126 ? -8.139 -10.764 -11.905 1.00 88.56 126 PRO A O 1
ATOM 981 N N . ALA A 1 127 ? -8.605 -11.359 -14.017 1.00 89.88 127 ALA A N 1
ATOM 982 C CA . ALA A 1 127 ? -8.892 -12.762 -13.702 1.00 89.88 127 ALA A CA 1
ATOM 983 C C . ALA A 1 127 ? -7.778 -13.441 -12.879 1.00 89.88 127 ALA A C 1
ATOM 985 O O . ALA A 1 127 ? -8.056 -14.297 -12.050 1.00 89.88 127 ALA A O 1
ATOM 986 N N . ALA A 1 128 ? -6.522 -13.019 -13.065 1.00 88.50 128 ALA A N 1
ATOM 987 C CA . ALA A 1 128 ? -5.368 -13.560 -12.351 1.00 88.50 128 ALA A CA 1
ATOM 988 C C . ALA A 1 128 ? -5.364 -13.277 -10.835 1.00 88.50 128 ALA A C 1
ATOM 990 O O . ALA A 1 128 ? -4.700 -14.000 -10.095 1.00 88.50 128 ALA A O 1
ATOM 991 N N . CYS A 1 129 ? -6.052 -12.228 -10.370 1.00 87.69 129 CYS A N 1
ATOM 992 C CA . CYS A 1 129 ? -6.089 -11.853 -8.952 1.00 87.69 129 CYS A CA 1
ATOM 993 C C . CYS A 1 129 ? -7.498 -11.659 -8.383 1.00 87.69 129 CYS A C 1
ATOM 995 O O . CYS A 1 129 ? -7.617 -11.489 -7.176 1.00 87.69 129 CYS A O 1
ATOM 997 N N . ARG A 1 130 ? -8.549 -11.729 -9.208 1.00 89.88 130 ARG A N 1
ATOM 998 C CA . ARG A 1 130 ? -9.949 -11.465 -8.845 1.00 89.88 130 ARG A CA 1
ATOM 999 C C . ARG A 1 130 ? -10.385 -12.109 -7.529 1.00 89.88 130 ARG A C 1
ATOM 1001 O O . ARG A 1 130 ? -10.709 -11.393 -6.586 1.00 89.88 130 ARG A O 1
ATOM 1008 N N . ASP A 1 131 ? -10.373 -13.437 -7.461 1.00 89.69 131 ASP A N 1
ATOM 1009 C CA . ASP A 1 131 ? -10.928 -14.161 -6.310 1.00 89.69 131 ASP A CA 1
ATOM 1010 C C . ASP A 1 131 ? -10.116 -13.889 -5.038 1.00 89.69 131 ASP A C 1
ATOM 1012 O O . ASP A 1 131 ? -10.677 -13.603 -3.981 1.00 89.69 131 ASP A O 1
ATOM 1016 N N . ILE A 1 132 ? -8.786 -13.870 -5.175 1.00 89.12 132 ILE A N 1
ATOM 1017 C CA . ILE A 1 132 ? -7.845 -13.597 -4.083 1.00 89.12 132 ILE A CA 1
ATOM 1018 C C . ILE A 1 132 ? -8.031 -12.170 -3.554 1.00 89.12 132 ILE A C 1
ATOM 1020 O O . ILE A 1 132 ? -8.031 -11.961 -2.345 1.00 89.12 132 ILE A O 1
ATOM 1024 N N . THR A 1 133 ? -8.203 -11.183 -4.436 1.00 87.69 133 THR A N 1
ATOM 1025 C CA . THR A 1 133 ? -8.437 -9.783 -4.062 1.00 87.69 133 THR A CA 1
ATOM 1026 C C . THR A 1 133 ? -9.752 -9.629 -3.305 1.00 87.69 133 THR A C 1
ATOM 1028 O O . THR A 1 133 ? -9.773 -8.962 -2.274 1.00 87.69 133 THR A O 1
ATOM 1031 N N . ILE A 1 134 ? -10.828 -10.270 -3.771 1.00 86.81 134 ILE A N 1
ATOM 1032 C CA . ILE A 1 134 ? -12.140 -10.222 -3.109 1.00 86.81 134 ILE A CA 1
ATOM 1033 C C . ILE A 1 134 ? -12.077 -10.873 -1.722 1.00 86.81 134 ILE A C 1
ATOM 1035 O O . ILE A 1 134 ? -12.611 -10.328 -0.755 1.00 86.81 134 ILE A O 1
ATOM 1039 N N . GLU A 1 135 ? -11.436 -12.035 -1.603 1.00 88.69 135 GLU A N 1
ATOM 1040 C CA . GLU A 1 135 ? -11.270 -12.726 -0.322 1.00 88.69 135 GLU A CA 1
ATOM 1041 C C . GLU A 1 135 ? -10.406 -11.911 0.650 1.00 88.69 135 GLU A C 1
ATOM 1043 O O . GLU A 1 135 ? -10.795 -11.678 1.797 1.00 88.69 135 GLU A O 1
ATOM 1048 N N . TYR A 1 136 ? -9.264 -11.408 0.177 1.00 85.94 136 TYR A N 1
ATOM 1049 C CA . TYR A 1 136 ? -8.360 -10.587 0.974 1.00 85.94 136 TYR A CA 1
ATOM 1050 C C . TYR A 1 136 ? -9.036 -9.300 1.458 1.00 85.94 136 TYR A C 1
ATOM 1052 O O . TYR A 1 136 ? -8.933 -8.966 2.639 1.00 85.94 136 TYR A O 1
ATOM 1060 N N . ALA A 1 137 ? -9.782 -8.616 0.585 1.00 84.06 137 ALA A N 1
ATOM 1061 C CA . ALA A 1 137 ? -10.549 -7.427 0.943 1.00 84.06 137 ALA A CA 1
ATOM 1062 C C . ALA A 1 137 ? -11.487 -7.696 2.126 1.00 84.06 137 ALA A C 1
ATOM 1064 O O . ALA A 1 137 ? -11.439 -6.968 3.111 1.00 84.06 137 ALA A O 1
ATOM 1065 N N . LYS A 1 138 ? -12.259 -8.792 2.100 1.00 85.06 138 LYS A N 1
ATOM 1066 C CA . LYS A 1 138 ? -13.160 -9.162 3.209 1.00 85.06 138 LYS A CA 1
ATOM 1067 C C . LYS A 1 138 ? -12.417 -9.309 4.537 1.00 85.06 138 LYS A C 1
ATOM 1069 O O . LYS A 1 138 ? -12.852 -8.770 5.559 1.00 85.06 138 LYS A O 1
ATOM 1074 N N . HIS A 1 139 ? -11.296 -10.031 4.530 1.00 87.19 139 HIS A N 1
ATOM 1075 C CA . HIS A 1 139 ? -10.511 -10.261 5.742 1.00 87.19 139 HIS A CA 1
ATOM 1076 C C . HIS A 1 139 ? -9.925 -8.971 6.305 1.00 87.19 139 HIS A C 1
ATOM 1078 O O . HIS A 1 139 ? -9.981 -8.747 7.515 1.00 87.19 139 HIS A O 1
ATOM 1084 N N . VAL A 1 140 ? -9.377 -8.113 5.447 1.00 82.88 140 VAL A N 1
ATOM 1085 C CA . VAL A 1 140 ? -8.716 -6.899 5.919 1.00 82.88 140 VAL A CA 1
ATOM 1086 C C . VAL A 1 140 ? -9.714 -5.790 6.250 1.00 82.88 140 VAL A C 1
ATOM 1088 O O . VAL A 1 140 ? -9.463 -5.055 7.197 1.00 82.88 140 VAL A O 1
ATOM 1091 N N . THR A 1 141 ? -10.882 -5.719 5.604 1.00 81.50 141 THR A N 1
ATOM 1092 C CA . THR A 1 141 ? -11.989 -4.864 6.070 1.00 81.50 141 THR A CA 1
ATOM 1093 C C . THR A 1 141 ? -12.433 -5.270 7.475 1.00 81.50 141 THR A C 1
ATOM 1095 O O . THR A 1 141 ? -12.525 -4.417 8.349 1.00 81.50 141 THR A O 1
ATOM 1098 N N . THR A 1 142 ? -12.593 -6.573 7.741 1.00 86.94 142 THR A N 1
ATOM 1099 C CA . THR A 1 142 ? -12.929 -7.076 9.090 1.00 86.94 142 THR A CA 1
ATOM 1100 C C . THR A 1 142 ? -11.860 -6.699 10.124 1.00 86.94 142 THR A C 1
ATOM 1102 O O . THR A 1 142 ? -12.175 -6.291 11.242 1.00 86.94 142 THR A O 1
ATOM 1105 N N . LEU A 1 143 ? -10.579 -6.807 9.757 1.00 87.94 143 LEU A N 1
ATOM 1106 C CA . LEU A 1 143 ? -9.475 -6.375 10.616 1.00 87.94 143 LEU A CA 1
ATOM 1107 C C . LEU A 1 143 ? -9.483 -4.855 10.835 1.00 87.94 143 LEU A C 1
ATOM 1109 O O . LEU A 1 143 ? -9.294 -4.403 11.961 1.00 87.94 143 LEU A O 1
ATOM 1113 N N . GLY A 1 144 ? -9.709 -4.074 9.779 1.00 85.69 144 GLY A N 1
ATOM 1114 C CA . GLY A 1 144 ? -9.828 -2.620 9.834 1.00 85.69 144 GLY A CA 1
ATOM 1115 C C . GLY A 1 144 ? -10.931 -2.183 10.787 1.00 85.69 144 GLY A C 1
ATOM 1116 O O . GLY A 1 144 ? -10.699 -1.351 11.657 1.00 85.69 144 GLY A O 1
ATOM 1117 N N . ASP A 1 145 ? -12.091 -2.824 10.698 1.00 86.81 145 ASP A N 1
ATOM 1118 C CA . ASP A 1 145 ? -13.224 -2.607 11.588 1.00 86.81 145 ASP A CA 1
ATOM 1119 C C . ASP A 1 145 ? -12.871 -2.845 13.059 1.00 86.81 145 ASP A C 1
ATOM 1121 O O . ASP A 1 145 ? -13.203 -2.020 13.911 1.00 86.81 145 ASP A O 1
ATOM 1125 N N . ALA A 1 146 ? -12.178 -3.942 13.367 1.00 90.56 146 ALA A N 1
ATOM 1126 C CA . ALA A 1 146 ? -11.714 -4.213 14.726 1.00 90.56 146 ALA A CA 1
ATOM 1127 C C . ALA A 1 146 ? -10.678 -3.174 15.195 1.00 90.56 146 ALA A C 1
ATOM 1129 O O . ALA A 1 146 ? -10.730 -2.711 16.334 1.00 90.56 146 ALA A O 1
ATOM 1130 N N . MET A 1 147 ? -9.765 -2.759 14.312 1.00 90.12 147 MET A N 1
ATOM 1131 C CA . MET A 1 147 ? -8.771 -1.725 14.610 1.00 90.12 147 MET A CA 1
ATOM 1132 C C . MET A 1 147 ? -9.416 -0.368 14.898 1.00 90.12 147 MET A C 1
ATOM 1134 O O . MET A 1 147 ? -9.007 0.305 15.840 1.00 90.12 147 MET A O 1
ATOM 1138 N N . PHE A 1 148 ? -10.441 0.027 14.142 1.00 90.06 148 PHE A N 1
ATOM 1139 C CA . PHE A 1 148 ? -11.184 1.266 14.383 1.00 90.06 148 PHE A CA 1
ATOM 1140 C C . PHE A 1 148 ? -11.897 1.271 15.736 1.00 90.06 148 PHE A C 1
ATOM 1142 O O . PHE A 1 148 ? -11.956 2.315 16.391 1.00 90.06 148 PHE A O 1
ATOM 1149 N N . GLU A 1 149 ? -12.392 0.119 16.190 1.00 92.81 149 GLU A N 1
ATOM 1150 C CA . GLU A 1 149 ? -12.970 0.003 17.529 1.00 92.81 149 GLU A CA 1
ATOM 1151 C C . GLU A 1 149 ? -11.936 0.201 18.629 1.00 92.81 149 GLU A C 1
ATOM 1153 O O . GLU A 1 149 ? -12.136 1.006 19.540 1.00 92.81 149 GLU A O 1
ATOM 1158 N N . LEU A 1 150 ? -10.803 -0.491 18.508 1.00 92.62 150 LEU A N 1
ATOM 1159 C CA . LEU A 1 150 ? -9.709 -0.385 19.466 1.00 92.62 150 LEU A CA 1
ATOM 1160 C C . LEU A 1 150 ? -9.120 1.031 19.495 1.00 92.62 150 LEU A C 1
ATOM 1162 O O . LEU A 1 150 ? -8.836 1.552 20.570 1.00 92.62 150 LEU A O 1
ATOM 1166 N N . LEU A 1 151 ? -8.981 1.677 18.333 1.00 91.56 151 LEU A N 1
ATOM 1167 C CA . LEU A 1 151 ? -8.527 3.065 18.230 1.00 91.56 151 LEU A CA 1
ATOM 1168 C C . LEU A 1 151 ? -9.515 4.033 18.880 1.00 91.56 151 LEU A C 1
ATOM 1170 O O . LEU A 1 151 ? -9.076 4.935 19.587 1.00 91.56 151 LEU A O 1
ATOM 1174 N N . SER A 1 152 ? -10.824 3.835 18.690 1.00 93.44 152 SER A N 1
ATOM 1175 C CA . SER A 1 152 ? -11.854 4.662 19.333 1.00 93.44 152 SER A CA 1
ATOM 1176 C C . SER A 1 152 ? -11.773 4.563 20.860 1.00 93.44 152 SER A C 1
ATOM 1178 O O . SER A 1 152 ? -11.790 5.581 21.549 1.00 93.44 152 SER A O 1
ATOM 1180 N N . GLU A 1 153 ? -11.610 3.353 21.398 1.00 95.19 153 GLU A N 1
ATOM 1181 C CA . GLU A 1 153 ? -11.425 3.138 22.839 1.00 95.19 153 GLU A CA 1
ATOM 1182 C C . GLU A 1 153 ? -10.105 3.732 23.353 1.00 95.19 153 GLU A C 1
ATOM 1184 O O . GLU A 1 153 ? -10.082 4.352 24.417 1.00 95.19 153 GLU A O 1
ATOM 1189 N N . ALA A 1 154 ? -9.020 3.616 22.581 1.00 92.06 154 ALA A N 1
ATOM 1190 C CA . ALA A 1 154 ? -7.700 4.144 22.938 1.00 92.06 154 ALA A CA 1
ATOM 1191 C C . ALA A 1 154 ? -7.703 5.670 23.117 1.00 92.06 154 ALA A C 1
ATOM 1193 O O . ALA A 1 154 ? -6.996 6.201 23.980 1.00 92.06 154 ALA A O 1
ATOM 1194 N N . ILE A 1 155 ? -8.536 6.374 22.346 1.00 92.06 155 ILE A N 1
ATOM 1195 C CA . ILE A 1 155 ? -8.745 7.824 22.463 1.00 92.06 155 ILE A CA 1
ATOM 1196 C C . ILE A 1 155 ? -9.889 8.200 23.423 1.00 92.06 155 ILE A C 1
ATOM 1198 O O . ILE A 1 155 ? -10.260 9.368 23.511 1.00 92.06 155 ILE A O 1
ATOM 1202 N N . GLY A 1 156 ? -10.429 7.237 24.180 1.00 93.00 156 GLY A N 1
ATOM 1203 C CA . GLY A 1 156 ? -11.444 7.465 25.215 1.00 93.00 156 GLY A CA 1
ATOM 1204 C C . GLY A 1 156 ? -12.872 7.643 24.692 1.00 93.00 156 GLY A C 1
ATOM 1205 O O . GLY A 1 156 ? -13.718 8.187 25.403 1.00 93.00 156 GLY A O 1
ATOM 1206 N N . LEU A 1 157 ? -13.151 7.210 23.463 1.00 95.69 157 LEU A N 1
ATOM 1207 C CA . LEU A 1 157 ? -14.471 7.272 22.835 1.00 95.69 157 LEU A CA 1
ATOM 1208 C C . LEU A 1 157 ? -15.171 5.906 22.894 1.00 95.69 157 LEU A C 1
ATOM 1210 O O . LEU A 1 157 ? -14.593 4.893 23.289 1.00 95.69 157 LEU A O 1
ATOM 1214 N N . LYS A 1 158 ? -16.450 5.873 22.503 1.00 95.75 158 LYS A N 1
ATOM 1215 C CA . LYS A 1 158 ? -17.171 4.607 22.307 1.00 95.75 158 LYS A CA 1
ATOM 1216 C C . LYS A 1 158 ? -16.542 3.827 21.152 1.00 95.75 158 LYS A C 1
ATOM 1218 O O . LYS A 1 158 ? -16.158 4.438 20.161 1.00 95.75 158 LYS A O 1
ATOM 1223 N N . ALA A 1 159 ? -16.499 2.501 21.260 1.00 92.75 159 ALA A N 1
ATOM 1224 C CA . ALA A 1 159 ? -15.886 1.614 20.268 1.00 92.75 159 ALA A CA 1
ATOM 1225 C C . ALA A 1 159 ? -16.361 1.884 18.828 1.00 92.75 159 ALA A C 1
ATOM 1227 O O . ALA A 1 159 ? -15.583 1.881 17.886 1.00 92.75 159 ALA A O 1
ATOM 1228 N N . ASP A 1 160 ? -17.638 2.180 18.632 1.00 91.75 160 ASP A N 1
ATOM 1229 C CA . ASP A 1 160 ? -18.218 2.408 17.312 1.00 91.75 160 ASP A CA 1
ATOM 1230 C C . ASP A 1 160 ? -18.055 3.846 16.788 1.00 91.75 160 ASP A C 1
ATOM 1232 O O . ASP A 1 160 ? -18.495 4.139 15.679 1.00 91.75 160 ASP A O 1
ATOM 1236 N N . HIS A 1 161 ? -17.404 4.746 17.531 1.00 92.62 161 HIS A N 1
ATOM 1237 C CA . HIS A 1 161 ? -17.353 6.167 17.190 1.00 92.62 161 HIS A CA 1
ATOM 1238 C C . HIS A 1 161 ? -16.700 6.442 15.829 1.00 92.62 161 HIS A C 1
ATOM 1240 O O . HIS A 1 161 ? -17.300 7.107 14.988 1.00 92.62 161 HIS A O 1
ATOM 1246 N N . LEU A 1 162 ? -15.497 5.913 15.569 1.00 88.75 162 LEU A N 1
ATOM 1247 C CA . LEU A 1 162 ? -14.815 6.151 14.288 1.00 88.75 162 LEU A CA 1
ATOM 1248 C C . LEU A 1 162 ? -15.539 5.497 13.099 1.00 88.75 162 LEU A C 1
ATOM 1250 O O . LEU A 1 162 ? -15.484 6.022 11.987 1.00 88.75 162 LEU A O 1
ATOM 1254 N N . LYS A 1 163 ? -16.267 4.398 13.333 1.00 84.06 163 LYS A N 1
ATOM 1255 C CA . LYS A 1 163 ? -17.133 3.776 12.319 1.00 84.06 163 LYS A CA 1
ATOM 1256 C C . LYS A 1 163 ? -18.332 4.661 11.993 1.00 84.06 163 LYS A C 1
ATOM 1258 O O . LYS A 1 163 ? -18.619 4.886 10.828 1.00 84.06 163 LYS A O 1
ATOM 1263 N N . GLN A 1 164 ? -18.986 5.230 13.009 1.00 87.19 164 GLN A N 1
ATOM 1264 C CA . GLN A 1 164 ? -20.080 6.194 12.823 1.00 87.19 164 GLN A CA 1
ATOM 1265 C C . GLN A 1 164 ? -19.629 7.488 12.126 1.00 87.19 164 GLN A C 1
ATOM 1267 O O . GLN A 1 164 ? -20.449 8.208 11.565 1.00 87.19 164 GLN A O 1
ATOM 1272 N N . MET A 1 165 ? -18.331 7.800 12.170 1.00 85.56 165 MET A N 1
ATOM 1273 C CA . MET A 1 165 ? -17.728 8.909 11.427 1.00 85.56 165 MET A CA 1
ATOM 1274 C C . MET A 1 165 ? -17.368 8.561 9.979 1.00 85.56 165 MET A C 1
ATOM 1276 O O . MET A 1 165 ? -16.760 9.404 9.303 1.00 85.56 165 MET A O 1
ATOM 1280 N N . ASN A 1 166 ? -17.718 7.355 9.526 1.00 82.12 166 ASN A N 1
ATOM 1281 C CA . ASN A 1 166 ? -17.480 6.848 8.182 1.00 82.12 166 ASN A CA 1
ATOM 1282 C C . ASN A 1 166 ? -15.989 6.741 7.812 1.00 82.12 166 ASN A C 1
ATOM 1284 O O . ASN A 1 166 ? -15.618 6.810 6.643 1.00 82.12 166 ASN A O 1
ATOM 1288 N N . CYS A 1 167 ? -15.098 6.569 8.797 1.00 79.12 167 CYS A N 1
ATOM 1289 C CA . CYS A 1 167 ? -13.653 6.490 8.545 1.00 79.12 167 CYS A CA 1
ATOM 1290 C C . CYS A 1 167 ? -13.205 5.194 7.836 1.00 79.12 167 CYS A C 1
ATOM 1292 O O . CYS A 1 167 ? -12.051 5.095 7.424 1.00 79.12 167 CYS A O 1
ATOM 1294 N N . ASN A 1 168 ? -14.095 4.209 7.714 1.00 73.75 168 ASN A N 1
ATOM 1295 C CA . ASN A 1 168 ? -13.883 2.923 7.050 1.00 73.75 168 ASN A CA 1
ATOM 1296 C C . ASN A 1 168 ? -14.769 2.738 5.802 1.00 73.75 168 ASN A C 1
ATOM 1298 O O . ASN A 1 168 ? -14.772 1.644 5.242 1.00 73.75 168 ASN A O 1
ATOM 1302 N N . GLU A 1 169 ? -15.510 3.767 5.363 1.00 77.50 169 GLU A N 1
ATOM 1303 C CA . GLU A 1 169 ? -16.420 3.646 4.211 1.00 77.50 169 GLU A CA 1
ATOM 1304 C C . GLU A 1 169 ? -15.672 3.406 2.902 1.00 77.50 169 GLU A C 1
ATOM 1306 O O . GLU A 1 169 ? -16.191 2.756 1.993 1.00 77.50 169 GLU A O 1
ATOM 1311 N N . ALA A 1 170 ? -14.427 3.867 2.827 1.00 78.38 170 ALA A N 1
ATOM 1312 C CA . ALA A 1 170 ? -13.592 3.702 1.664 1.00 78.38 170 ALA A CA 1
ATOM 1313 C C . ALA A 1 170 ? -12.275 3.020 1.985 1.00 78.38 170 ALA A C 1
ATOM 1315 O O . ALA A 1 170 ? -11.590 3.299 2.971 1.00 78.38 170 ALA A O 1
ATOM 1316 N N . CYS A 1 171 ? -11.901 2.124 1.089 1.00 80.44 171 CYS A N 1
ATOM 1317 C CA . CYS A 1 171 ? -10.734 1.303 1.240 1.00 80.44 171 CYS A CA 1
ATOM 1318 C C . CYS A 1 171 ? -9.979 1.227 -0.087 1.00 80.44 171 CYS A C 1
ATOM 1320 O O . CYS A 1 171 ? -10.544 0.954 -1.140 1.00 80.44 171 CYS A O 1
ATOM 1322 N N . LEU A 1 172 ? -8.680 1.486 -0.032 1.00 85.69 172 LEU A N 1
ATOM 1323 C CA . LEU A 1 172 ? -7.780 1.467 -1.167 1.00 85.69 172 LEU A CA 1
ATOM 1324 C C . LEU A 1 172 ? -6.821 0.290 -1.014 1.00 85.69 172 LEU A C 1
ATOM 1326 O O . LEU A 1 172 ? -5.912 0.312 -0.179 1.00 85.69 172 LEU A O 1
ATOM 1330 N N . LEU A 1 173 ? -7.009 -0.750 -1.822 1.00 86.19 173 LEU A N 1
ATOM 1331 C CA . LEU A 1 173 ? -6.052 -1.843 -1.914 1.00 86.19 173 LEU A CA 1
ATOM 1332 C C . LEU A 1 173 ? -4.980 -1.482 -2.938 1.00 86.19 173 LEU A C 1
ATOM 1334 O O . LEU A 1 173 ? -5.250 -1.348 -4.128 1.00 86.19 173 LEU A O 1
ATOM 1338 N N . VAL A 1 174 ? -3.741 -1.386 -2.474 1.00 87.50 174 VAL A N 1
ATOM 1339 C CA . VAL A 1 174 ? -2.584 -1.027 -3.284 1.00 87.50 174 VAL A CA 1
ATOM 1340 C C . VAL A 1 174 ? -1.604 -2.196 -3.317 1.00 87.50 174 VAL A C 1
ATOM 1342 O O . VAL A 1 174 ? -1.021 -2.597 -2.311 1.00 87.50 174 VAL A O 1
ATOM 1345 N N . SER A 1 175 ? -1.411 -2.769 -4.500 1.00 87.56 175 SER A N 1
ATOM 1346 C CA . SER A 1 175 ? -0.485 -3.875 -4.735 1.00 87.56 175 SER A CA 1
ATOM 1347 C C . SER A 1 175 ? 0.724 -3.382 -5.513 1.00 87.56 175 SER A C 1
ATOM 1349 O O . SER A 1 175 ? 0.631 -3.088 -6.702 1.00 87.56 175 SER A O 1
ATOM 1351 N N . HIS A 1 176 ? 1.872 -3.320 -4.845 1.00 90.00 176 HIS A N 1
ATOM 1352 C CA . HIS A 1 176 ? 3.139 -2.947 -5.457 1.00 90.00 176 HIS A CA 1
ATOM 1353 C C . HIS A 1 176 ? 3.940 -4.175 -5.875 1.00 90.00 176 HIS A C 1
ATOM 1355 O O . HIS A 1 176 ? 4.147 -5.120 -5.101 1.00 90.00 176 HIS A O 1
ATOM 1361 N N . TYR A 1 177 ? 4.468 -4.110 -7.087 1.00 89.81 177 TYR A N 1
ATOM 1362 C CA . TYR A 1 177 ? 5.485 -5.014 -7.584 1.00 89.81 177 TYR A CA 1
ATOM 1363 C C . TYR A 1 177 ? 6.759 -4.218 -7.853 1.00 89.81 177 TYR A C 1
ATOM 1365 O O . TYR A 1 177 ? 6.720 -3.202 -8.532 1.00 89.81 177 TYR A O 1
ATOM 1373 N N . TYR A 1 178 ? 7.882 -4.675 -7.307 1.00 90.12 178 TYR A N 1
ATOM 1374 C CA . TYR A 1 178 ? 9.198 -4.064 -7.478 1.00 90.12 178 TYR A CA 1
ATOM 1375 C C . TYR A 1 178 ? 10.040 -5.005 -8.341 1.00 90.12 178 TYR A C 1
ATOM 1377 O O . TYR A 1 178 ? 10.531 -6.015 -7.820 1.00 90.12 178 TYR A O 1
ATOM 1385 N N . PRO A 1 179 ? 10.169 -4.745 -9.651 1.00 90.56 179 PRO A N 1
ATOM 1386 C CA . PRO A 1 179 ? 11.081 -5.480 -10.519 1.00 90.56 179 PRO A CA 1
ATOM 1387 C C . PRO A 1 179 ? 12.539 -5.334 -10.063 1.00 90.56 179 PRO A C 1
ATOM 1389 O O . PRO A 1 179 ? 12.886 -4.379 -9.369 1.00 90.56 179 PRO A O 1
ATOM 1392 N N . ALA A 1 180 ? 13.406 -6.270 -10.465 1.00 91.06 180 ALA A N 1
ATOM 1393 C CA . ALA A 1 180 ? 14.842 -6.124 -10.222 1.00 91.06 180 ALA A CA 1
ATOM 1394 C C . ALA A 1 180 ? 15.374 -4.874 -10.948 1.00 91.06 180 ALA A C 1
ATOM 1396 O O . ALA A 1 180 ? 14.969 -4.607 -12.078 1.00 91.06 180 ALA A O 1
ATOM 1397 N N . CYS A 1 181 ? 16.247 -4.107 -10.296 1.00 90.75 181 CYS A N 1
ATOM 1398 C CA . CYS A 1 181 ? 16.822 -2.886 -10.858 1.00 90.75 181 CYS A CA 1
ATOM 1399 C C . CYS A 1 181 ? 18.286 -3.127 -11.268 1.00 90.75 181 CYS A C 1
ATOM 1401 O O . CYS A 1 181 ? 19.023 -3.699 -10.457 1.00 90.75 181 CYS A O 1
ATOM 1403 N N . PRO A 1 182 ? 18.723 -2.706 -12.473 1.00 90.75 182 PRO A N 1
ATOM 1404 C CA . PRO A 1 182 ? 20.131 -2.789 -12.867 1.00 90.75 182 PRO A CA 1
ATOM 1405 C C . PRO A 1 182 ? 21.031 -1.806 -12.096 1.00 90.75 182 PRO A C 1
ATOM 1407 O O . PRO A 1 182 ? 22.191 -2.127 -11.861 1.00 90.75 182 PRO A O 1
ATOM 1410 N N . GLU A 1 183 ? 20.490 -0.667 -11.647 1.00 92.31 183 GLU A N 1
ATOM 1411 C CA . GLU A 1 183 ? 21.211 0.399 -10.921 1.00 92.31 183 GLU A CA 1
ATOM 1412 C C . GLU A 1 183 ? 20.476 0.760 -9.604 1.00 92.31 183 GLU A C 1
ATOM 1414 O O . GLU A 1 183 ? 19.874 1.834 -9.476 1.00 92.31 183 GLU A O 1
ATOM 1419 N N . PRO A 1 184 ? 20.415 -0.160 -8.618 1.00 89.06 184 PRO A N 1
ATOM 1420 C CA . PRO A 1 184 ? 19.582 -0.009 -7.420 1.00 89.06 184 PRO A CA 1
ATOM 1421 C C . PRO A 1 184 ? 19.988 1.157 -6.504 1.00 89.06 184 PRO A C 1
ATOM 1423 O O . PRO A 1 184 ? 19.158 1.647 -5.745 1.00 89.06 184 PRO A O 1
ATOM 1426 N N . GLU A 1 185 ? 21.239 1.604 -6.556 1.00 88.81 185 GLU A N 1
ATOM 1427 C CA . GLU A 1 185 ? 21.768 2.744 -5.799 1.00 88.81 185 GLU A CA 1
ATOM 1428 C C . GLU A 1 185 ? 21.315 4.109 -6.333 1.00 88.81 185 GLU A C 1
ATOM 1430 O O . GLU A 1 185 ? 21.409 5.108 -5.617 1.00 88.81 185 GLU A O 1
ATOM 1435 N N . LEU A 1 186 ? 20.807 4.159 -7.567 1.00 89.06 186 LEU A N 1
ATOM 1436 C CA . LEU A 1 186 ? 20.365 5.392 -8.215 1.00 89.06 186 LEU A CA 1
ATOM 1437 C C . LEU A 1 186 ? 18.856 5.610 -8.112 1.00 89.06 186 LEU A C 1
ATOM 1439 O O . LEU A 1 186 ? 18.385 6.663 -8.522 1.00 89.06 186 LEU A O 1
ATOM 1443 N N . THR A 1 187 ? 18.084 4.664 -7.570 1.00 88.75 187 THR A N 1
ATOM 1444 C CA . THR A 1 187 ? 16.615 4.738 -7.544 1.00 88.75 187 THR A CA 1
ATOM 1445 C C . THR A 1 187 ? 16.012 4.324 -6.203 1.00 88.75 187 THR A C 1
ATOM 1447 O O . THR A 1 187 ? 16.687 3.799 -5.320 1.00 88.75 187 THR A O 1
ATOM 1450 N N . LEU A 1 188 ? 14.709 4.555 -6.043 1.00 84.81 188 LEU A N 1
ATOM 1451 C CA . LEU A 1 188 ? 13.925 4.120 -4.892 1.00 84.81 188 LEU A CA 1
ATOM 1452 C C . LEU A 1 188 ? 12.736 3.294 -5.372 1.00 84.81 188 LEU A C 1
ATOM 1454 O O . LEU A 1 188 ? 11.999 3.700 -6.267 1.00 84.81 188 LEU A O 1
ATOM 1458 N N . GLY A 1 189 ? 12.485 2.164 -4.710 1.00 84.06 189 GLY A N 1
ATOM 1459 C CA . GLY A 1 189 ? 11.224 1.447 -4.898 1.00 84.06 189 GLY A CA 1
ATOM 1460 C C . GLY A 1 189 ? 10.038 2.270 -4.388 1.00 84.06 189 GLY A C 1
ATOM 1461 O O . GLY A 1 189 ? 8.962 2.258 -4.975 1.00 84.06 189 GLY A O 1
ATOM 1462 N N . THR A 1 190 ? 10.205 2.994 -3.282 1.00 82.75 190 THR A N 1
ATOM 1463 C CA . THR A 1 190 ? 9.190 3.906 -2.746 1.00 82.75 190 THR A CA 1
ATOM 1464 C C . THR A 1 190 ? 9.875 5.102 -2.107 1.00 82.75 190 THR A C 1
ATOM 1466 O O . THR A 1 190 ? 10.732 4.940 -1.238 1.00 82.75 190 THR A O 1
ATOM 1469 N N . THR A 1 191 ? 9.508 6.295 -2.555 1.00 79.94 191 THR A N 1
ATOM 1470 C CA . THR A 1 191 ? 9.939 7.566 -1.991 1.00 79.94 191 THR A CA 1
ATOM 1471 C C . THR A 1 191 ? 9.446 7.700 -0.555 1.00 79.94 191 THR A C 1
ATOM 1473 O O . THR A 1 191 ? 8.438 7.111 -0.155 1.00 79.94 191 THR A O 1
ATOM 1476 N N . LYS A 1 192 ? 10.176 8.468 0.252 1.00 77.88 192 LYS A N 1
ATOM 1477 C CA . LYS A 1 192 ? 9.728 8.832 1.598 1.00 77.88 192 LYS A CA 1
ATOM 1478 C C . LYS A 1 192 ? 8.386 9.568 1.478 1.00 77.88 192 LYS A C 1
ATOM 1480 O O . LYS A 1 192 ? 8.241 10.450 0.643 1.00 77.88 192 LYS A O 1
ATOM 1485 N N . HIS A 1 193 ? 7.397 9.174 2.266 1.00 79.19 193 HIS A N 1
ATOM 1486 C CA . HIS A 1 193 ? 6.068 9.782 2.257 1.00 79.19 193 HIS A CA 1
ATOM 1487 C C . HIS A 1 193 ? 5.363 9.520 3.587 1.00 79.19 193 HIS A C 1
ATOM 1489 O O . HIS A 1 193 ? 5.789 8.665 4.368 1.00 79.19 193 HIS A O 1
ATOM 1495 N N . THR A 1 194 ? 4.273 10.251 3.800 1.00 76.25 194 THR A N 1
ATOM 1496 C CA . THR A 1 194 ? 3.258 9.947 4.807 1.00 76.25 194 THR A CA 1
ATOM 1497 C C . THR A 1 194 ? 2.018 9.475 4.063 1.00 76.25 194 THR A C 1
ATOM 1499 O O . THR A 1 194 ? 1.619 10.106 3.081 1.00 76.25 194 THR A O 1
ATOM 1502 N N . ASP A 1 195 ? 1.422 8.371 4.506 1.00 80.88 195 ASP A N 1
ATOM 1503 C CA . ASP A 1 195 ? 0.176 7.894 3.916 1.00 80.88 195 ASP A CA 1
ATOM 1504 C C . ASP A 1 195 ? -0.945 8.916 4.169 1.00 80.88 195 ASP A C 1
ATOM 1506 O O . ASP A 1 195 ? -1.110 9.367 5.303 1.00 80.88 195 ASP A O 1
ATOM 1510 N N . PRO A 1 196 ? -1.745 9.275 3.150 1.00 75.50 196 PRO A N 1
ATOM 1511 C CA . PRO A 1 196 ? -2.880 10.181 3.324 1.00 75.50 196 PRO A CA 1
ATOM 1512 C C . PRO A 1 196 ? -4.101 9.490 3.963 1.00 75.50 196 PRO A C 1
ATOM 1514 O O . PRO A 1 196 ? -5.133 10.124 4.166 1.00 75.50 196 PRO A O 1
ATOM 1517 N N . ALA A 1 197 ? -4.005 8.185 4.233 1.00 79.38 197 ALA A N 1
ATOM 1518 C CA . ALA A 1 197 ? -5.069 7.360 4.788 1.00 79.38 197 ALA A CA 1
ATOM 1519 C C . ALA A 1 197 ? -5.201 7.537 6.309 1.00 79.38 197 ALA A C 1
ATOM 1521 O O . ALA A 1 197 ? -4.242 7.886 6.993 1.00 79.38 197 ALA A O 1
ATOM 1522 N N . PHE A 1 198 ? -6.381 7.229 6.854 1.00 81.88 198 PHE A N 1
ATOM 1523 C CA . PHE A 1 198 ? -6.596 7.229 8.303 1.00 81.88 198 PHE A CA 1
ATOM 1524 C C . PHE A 1 198 ? -5.834 6.080 8.976 1.00 81.88 198 PHE A C 1
ATOM 1526 O O . PHE A 1 198 ? -5.247 6.250 10.043 1.00 81.88 198 PHE A O 1
ATOM 1533 N N . LEU A 1 199 ? -5.842 4.901 8.347 1.00 83.25 199 LEU A N 1
ATOM 1534 C CA . LEU A 1 199 ? -5.127 3.719 8.817 1.00 83.25 199 LEU A CA 1
ATOM 1535 C C . LEU A 1 199 ? -4.578 2.925 7.629 1.00 83.25 199 LEU A C 1
ATOM 1537 O O . LEU A 1 199 ? -5.326 2.574 6.718 1.00 83.25 199 LEU A O 1
ATOM 1541 N N . THR A 1 200 ? -3.294 2.572 7.685 1.00 84.06 200 THR A N 1
ATOM 1542 C CA . THR A 1 200 ? -2.661 1.682 6.705 1.00 84.06 200 THR A CA 1
ATOM 1543 C C . THR A 1 200 ? -2.370 0.320 7.327 1.00 84.06 200 THR A C 1
ATOM 1545 O O . THR A 1 200 ? -1.623 0.206 8.299 1.00 84.06 200 THR A O 1
ATOM 1548 N N . ILE A 1 201 ? -2.907 -0.741 6.727 1.00 83.50 201 ILE A N 1
ATOM 1549 C CA . ILE A 1 201 ? -2.627 -2.131 7.085 1.00 83.50 201 ILE A CA 1
ATOM 1550 C C . ILE A 1 201 ? -1.697 -2.728 6.030 1.00 83.50 201 ILE A C 1
ATOM 1552 O O . ILE A 1 201 ? -2.042 -2.858 4.855 1.00 83.50 201 ILE A O 1
ATOM 1556 N N . ARG A 1 202 ? -0.502 -3.138 6.458 1.00 80.38 202 ARG A N 1
ATOM 1557 C CA . ARG A 1 202 ? 0.504 -3.759 5.590 1.00 80.38 202 ARG A CA 1
ATOM 1558 C C . ARG A 1 202 ? 0.889 -5.141 6.121 1.00 80.38 202 ARG A C 1
ATOM 1560 O O . ARG A 1 202 ? 1.524 -5.214 7.175 1.00 80.38 202 ARG A O 1
ATOM 1567 N N . PRO A 1 203 ? 0.597 -6.232 5.393 1.00 74.56 203 PRO A N 1
ATOM 1568 C CA . PRO A 1 203 ? 1.134 -7.547 5.702 1.00 74.56 203 PRO A CA 1
ATOM 1569 C C . PRO A 1 203 ? 2.660 -7.517 5.729 1.00 74.56 203 PRO A C 1
ATOM 1571 O O . PRO A 1 203 ? 3.312 -7.015 4.808 1.00 74.56 203 PRO A O 1
ATOM 1574 N N . SER A 1 204 ? 3.242 -8.082 6.783 1.00 62.62 204 SER A N 1
ATOM 1575 C CA . SER A 1 204 ? 4.686 -8.271 6.841 1.00 62.62 204 SER A CA 1
ATOM 1576 C C . SER A 1 204 ? 5.111 -9.291 5.777 1.00 62.62 204 SER A C 1
ATOM 1578 O O . SER A 1 204 ? 4.496 -10.359 5.676 1.00 62.62 204 SER A O 1
ATOM 1580 N N . PRO A 1 205 ? 6.153 -9.018 4.971 1.00 56.06 205 PRO A N 1
ATOM 1581 C CA . PRO A 1 205 ? 6.708 -10.050 4.116 1.00 56.06 205 PRO A CA 1
ATOM 1582 C C . PRO A 1 205 ? 7.286 -11.183 4.972 1.00 56.06 205 PRO A C 1
ATOM 1584 O O . PRO A 1 205 ? 7.944 -10.941 5.985 1.00 56.06 205 PRO A O 1
ATOM 1587 N N . LYS A 1 206 ? 7.091 -12.434 4.534 1.00 46.38 206 LYS A N 1
ATOM 1588 C CA . LYS A 1 206 ? 7.819 -13.580 5.101 1.00 46.38 206 LYS A CA 1
ATOM 1589 C C . LYS A 1 206 ? 9.328 -13.277 5.068 1.00 46.38 206 LYS A C 1
ATOM 1591 O O . LYS A 1 206 ? 9.780 -12.656 4.101 1.00 46.38 206 LYS A O 1
ATOM 1596 N N . PRO A 1 207 ? 10.111 -13.700 6.077 1.00 38.19 207 PRO A N 1
ATOM 1597 C CA . PRO A 1 207 ? 11.530 -13.376 6.189 1.00 38.19 207 PRO A CA 1
ATOM 1598 C C . PRO A 1 207 ? 12.330 -14.125 5.116 1.00 38.19 207 PRO A C 1
ATOM 1600 O O . PRO A 1 207 ? 12.932 -15.164 5.360 1.00 38.19 207 PRO A O 1
ATOM 1603 N N . HIS A 1 208 ? 12.311 -13.621 3.888 1.00 40.06 208 HIS A N 1
ATOM 1604 C CA . HIS A 1 208 ? 13.282 -13.934 2.853 1.00 40.06 208 HIS A CA 1
ATOM 1605 C C . HIS A 1 208 ? 14.012 -12.636 2.529 1.00 40.06 208 HIS A C 1
ATOM 1607 O O . HIS A 1 208 ? 13.396 -11.605 2.253 1.00 40.06 208 HIS A O 1
ATOM 1613 N N . ARG A 1 209 ? 15.340 -12.692 2.663 1.00 34.94 209 ARG A N 1
ATOM 1614 C CA . ARG A 1 209 ? 16.282 -11.592 2.439 1.00 34.94 209 ARG A CA 1
ATOM 1615 C C . ARG A 1 209 ? 16.008 -10.991 1.057 1.00 34.94 209 ARG A C 1
ATOM 1617 O O . ARG A 1 209 ? 16.294 -11.630 0.051 1.00 34.94 209 ARG A O 1
ATOM 1624 N N . ARG A 1 210 ? 15.447 -9.781 1.004 1.00 44.94 210 ARG A N 1
ATOM 1625 C CA . ARG A 1 210 ? 15.373 -9.013 -0.242 1.00 44.94 210 ARG A CA 1
ATOM 1626 C C . ARG A 1 210 ? 16.767 -8.464 -0.505 1.00 44.94 210 ARG A C 1
ATOM 1628 O O . ARG A 1 210 ? 17.248 -7.636 0.265 1.00 44.94 210 ARG A O 1
ATOM 1635 N N . THR A 1 211 ? 17.438 -8.956 -1.538 1.00 46.44 211 THR A N 1
ATOM 1636 C CA . THR A 1 211 ? 18.589 -8.244 -2.097 1.00 46.44 211 THR A CA 1
ATOM 1637 C C . THR A 1 211 ? 18.063 -7.156 -3.038 1.00 46.44 211 THR A C 1
ATOM 1639 O O . THR A 1 211 ? 17.018 -7.368 -3.661 1.00 46.44 211 THR A O 1
ATOM 1642 N N . PRO A 1 212 ? 18.760 -6.015 -3.188 1.00 50.94 212 PRO A N 1
ATOM 1643 C CA . PRO A 1 212 ? 18.372 -4.958 -4.134 1.00 50.94 212 PRO A CA 1
ATOM 1644 C C . PRO A 1 212 ? 18.225 -5.455 -5.585 1.00 50.94 212 PRO A C 1
ATOM 1646 O O . PRO A 1 212 ? 17.479 -4.887 -6.372 1.00 50.94 212 PRO A O 1
ATOM 1649 N N . SER A 1 213 ? 18.896 -6.563 -5.910 1.00 59.22 213 SER A N 1
ATOM 1650 C CA . SER A 1 213 ? 18.879 -7.250 -7.204 1.00 59.22 213 SER A CA 1
ATOM 1651 C C . SER A 1 213 ? 17.720 -8.236 -7.408 1.00 59.22 213 SER A C 1
ATOM 1653 O O . SER A 1 213 ? 17.642 -8.878 -8.452 1.00 59.22 213 SER A O 1
ATOM 1655 N N . SER A 1 214 ? 16.834 -8.413 -6.423 1.00 69.38 214 SER A N 1
ATOM 1656 C CA . SER A 1 214 ? 15.741 -9.393 -6.480 1.00 69.38 214 SER A CA 1
ATOM 1657 C C . SER A 1 214 ? 14.380 -8.712 -6.572 1.00 69.38 214 SER A C 1
ATOM 1659 O O . SER A 1 214 ? 14.129 -7.706 -5.909 1.00 69.38 214 SER A O 1
ATOM 1661 N N . SER A 1 215 ? 13.476 -9.273 -7.378 1.00 76.38 215 SER A N 1
ATOM 1662 C CA . SER A 1 215 ? 12.108 -8.762 -7.455 1.00 76.38 215 SER A CA 1
ATOM 1663 C C . SER A 1 215 ? 11.360 -8.997 -6.144 1.00 76.38 215 SER A C 1
ATOM 1665 O O . SER A 1 215 ? 11.536 -10.021 -5.481 1.00 76.38 215 SER A O 1
ATOM 1667 N N . SER A 1 216 ? 10.478 -8.071 -5.774 1.00 80.75 216 SER A N 1
ATOM 1668 C CA . SER A 1 216 ? 9.670 -8.208 -4.564 1.00 80.75 216 SER A CA 1
ATOM 1669 C C . SER A 1 216 ? 8.233 -7.731 -4.751 1.00 80.75 216 SER A C 1
ATOM 1671 O O . SER A 1 216 ? 7.924 -6.955 -5.650 1.00 80.75 216 SER A O 1
ATOM 1673 N N . LYS A 1 217 ? 7.330 -8.232 -3.906 1.00 79.50 217 LYS A N 1
ATOM 1674 C CA . LYS A 1 217 ? 5.908 -7.865 -3.885 1.00 79.50 217 LYS A CA 1
ATOM 1675 C C . LYS A 1 217 ? 5.557 -7.289 -2.519 1.00 79.50 217 LYS A C 1
ATOM 1677 O O . LYS A 1 217 ? 6.059 -7.768 -1.496 1.00 79.50 217 LYS A O 1
ATOM 1682 N N . SER A 1 218 ? 4.706 -6.274 -2.484 1.00 77.12 218 SER A N 1
ATOM 1683 C CA . SER A 1 218 ? 4.047 -5.835 -1.254 1.00 77.12 218 SER A CA 1
ATOM 1684 C C . SER A 1 218 ? 2.605 -5.477 -1.547 1.00 77.12 218 SER A C 1
ATOM 1686 O O . SER A 1 218 ? 2.331 -4.788 -2.522 1.00 77.12 218 SER A O 1
ATOM 1688 N N . MET A 1 219 ? 1.710 -5.901 -0.672 1.00 72.19 219 MET A N 1
ATOM 1689 C CA . MET A 1 219 ? 0.317 -5.484 -0.686 1.00 72.19 219 MET A CA 1
ATOM 1690 C C . MET A 1 219 ? 0.103 -4.547 0.498 1.00 72.19 219 MET A C 1
ATOM 1692 O O . MET A 1 219 ? 0.698 -4.755 1.553 1.00 72.19 219 MET A O 1
ATOM 1696 N N . VAL A 1 220 ? -0.674 -3.493 0.309 1.00 76.19 220 VAL A N 1
ATOM 1697 C CA . VAL A 1 220 ? -0.979 -2.479 1.317 1.00 76.19 220 VAL A CA 1
ATOM 1698 C C . VAL A 1 220 ? -2.466 -2.181 1.212 1.00 76.19 220 VAL A C 1
ATOM 1700 O O . VAL A 1 220 ? -2.982 -2.047 0.109 1.00 76.19 220 VAL A O 1
ATOM 1703 N N . LEU A 1 221 ? -3.158 -2.103 2.343 1.00 72.44 221 LEU A N 1
ATOM 1704 C CA . LEU A 1 221 ? -4.522 -1.601 2.405 1.00 72.44 221 LEU A CA 1
ATOM 1705 C C . LEU A 1 221 ? -4.520 -0.259 3.127 1.00 72.44 221 LEU A C 1
ATOM 1707 O O . LEU A 1 221 ? -4.067 -0.184 4.265 1.00 72.44 221 LEU A O 1
ATOM 1711 N N . ALA A 1 222 ? -5.043 0.772 2.486 1.00 76.12 222 ALA A N 1
ATOM 1712 C CA . ALA A 1 222 ? -5.283 2.073 3.087 1.00 76.12 222 ALA A CA 1
ATOM 1713 C C . ALA A 1 222 ? -6.787 2.234 3.350 1.00 76.12 222 ALA A C 1
ATOM 1715 O O . ALA A 1 222 ? -7.597 2.030 2.451 1.00 76.12 222 ALA A O 1
ATOM 1716 N N . LEU A 1 223 ? -7.170 2.566 4.581 1.00 72.50 223 LEU A N 1
ATOM 1717 C CA . LEU A 1 223 ? -8.544 2.910 4.952 1.00 72.50 223 LEU A CA 1
ATOM 1718 C C . LEU A 1 223 ? -8.660 4.431 4.986 1.00 72.50 223 LEU A C 1
ATOM 1720 O O . LEU A 1 223 ? -7.933 5.102 5.724 1.00 72.50 223 LEU A O 1
ATOM 1724 N N . CYS A 1 224 ? -9.540 4.964 4.148 1.00 64.69 224 CYS A N 1
ATOM 1725 C CA . CYS A 1 224 ? -9.661 6.386 3.877 1.00 64.69 224 CYS A CA 1
ATOM 1726 C C . CYS A 1 224 ? -11.052 6.891 4.257 1.00 64.69 224 CYS A C 1
ATOM 1728 O O . CYS A 1 224 ? -12.048 6.176 4.174 1.00 64.69 224 CYS A O 1
ATOM 1730 N N . LYS A 1 225 ? -11.103 8.175 4.599 1.00 57.56 225 LYS A N 1
ATOM 1731 C CA . LYS A 1 225 ? -12.327 8.966 4.585 1.00 57.56 225 LYS A CA 1
ATOM 1732 C C . LYS A 1 225 ? -12.310 9.775 3.289 1.00 57.56 225 LYS A C 1
ATOM 1734 O O . LYS A 1 225 ? -11.350 10.520 3.090 1.00 57.56 225 LYS A O 1
ATOM 1739 N N . PHE A 1 226 ? -13.291 9.579 2.410 1.00 50.03 226 PHE A N 1
ATOM 1740 C CA . PHE A 1 226 ? -13.485 10.450 1.245 1.00 50.03 226 PHE A CA 1
ATOM 1741 C C . PHE A 1 226 ? -14.399 11.623 1.599 1.00 50.03 226 PHE A C 1
ATOM 1743 O O . PHE A 1 226 ? -15.306 11.432 2.443 1.00 50.03 226 PHE A O 1
#

Organism: NCBI:txid261450

Foldseek 3Di:
DDDDDDDDDDDDDDDPPPDDLVVVVVVVVVVVCALVNVVVSVDQADDPLFFWPPVVLVVVPPDDPPPDDQDDADPVDDLVVSLQVVLCNCVPPVDDDDDDTSHDAQKDKDKDKDFPPDQDDLVVDDPVCSVVVNVVCVVVLVVVLQVQLSPCVSVVHHSCVVVVVVQQRIKMKMKIKHAFDSCLSGGHNDDDDRDPAPDKDWDDDDPDDDDSRHIDITIMMGRHDD

Secondary structure (DSSP, 8-state):
--PPPPP----S---TT---HHHHHHHHHHH--HHHHHHHTT-SS--GGGSPPHHHHGGGS--------PPP--TTS-HHHHHHHHHHHHHHH--------SSPPSSEEEEEEEESSSPP-GGGS-TTTHHHHHHHHHHHHHHHHHHHHHHHHHTTS-TTHHHHTTTTSEEEEEEEEE---SSGGG--SS-S---SSSEEE-PPPPS----TTS-EEEEEEEEE--

Sequence (226 aa):
MVITKEAAVPSSISSESDYNRVEELKAFDEAKAGVKGLVDSGLANIPKMFMIPANELKQNSDSNPTRFHIPLIDLQGDRKKVVDEIKVASEKWGFFSSCESRAANWRDTLTVEIFTPAPLDPNELPAACRDITIEYAKHVTTLGDAMFELLSEAIGLKADHLKQMNCNEACLLVSHYYPACPEPELTLGTTKHTDPAFLTIRPSPKPHRRTPSSSSKSMVLALCKF